Protein AF-A0A1E1MGG6-F1 (afdb_monomer_lite)

Foldseek 3Di:
DDDLVNLLVDVLPDLLQDQPDPPCPPVFQFDPDDPVLRSVLSSVLSSLLLVLLVVLQVQCPPPDDPVVNVVSSLVSLLPDDLLNLLSNLRRLVSNLVSQLVVQLVQCVVQCLLPPDDGGDPVSVLDDDPPPDPSVCNNVSNVSNLLSLLSSLVCSNNGSLLVCLSPVFDPDPPPGSNVVSSVSSVVSSVQVVCVVVVNDDDDDRVSVSSQVSSCVNVVHDSVCSNVVSSVSSNVVSVVDDD

Sequence (241 aa):
MHSRRQTIEFLITHEVSEMVDTTNSANWPTLDIPKEELLKRLVMFKKEALFLLYRLADCTAGLTETPEIRFKQSEFLDSLSSDELADLGVIVEVMGHGFFTMTKNALLESGLLNNMAPLPANASHLYTPISTPIEDLRTDHWIRECMCVFEDLVQKYGPAFAYAYIEGSNDRMRRPDLWARLQMQHGLDNMNAYEMGYTMSYASLQSVVWRVFCRRVECSLQDSWKIARERVEAQMQGYKV

Structure (mmCIF, N/CA/C/O backbone):
data_AF-A0A1E1MGG6-F1
#
_entry.id   AF-A0A1E1MGG6-F1
#
loop_
_atom_site.group_PDB
_atom_site.id
_atom_site.type_symbol
_atom_site.label_atom_id
_atom_site.label_alt_id
_atom_site.label_comp_id
_atom_site.label_asym_id
_atom_site.label_entity_id
_atom_site.label_seq_id
_atom_site.pdbx_PDB_ins_code
_atom_site.Cartn_x
_atom_site.Cartn_y
_atom_site.Cartn_z
_atom_site.occupancy
_atom_site.B_iso_or_equiv
_atom_site.auth_seq_id
_atom_site.auth_comp_id
_atom_site.auth_asym_id
_atom_site.auth_atom_id
_atom_site.pdbx_PDB_model_num
ATOM 1 N N . MET A 1 1 ? -9.900 -10.699 -15.929 1.00 48.53 1 MET A N 1
ATOM 2 C CA . MET A 1 1 ? -9.781 -9.332 -15.390 1.00 48.53 1 MET A CA 1
ATOM 3 C C . MET A 1 1 ? -10.444 -9.399 -14.030 1.00 48.53 1 MET A C 1
ATOM 5 O O . MET A 1 1 ? -11.658 -9.554 -13.990 1.00 48.53 1 MET A O 1
ATOM 9 N N . HIS A 1 2 ? -9.656 -9.488 -12.958 1.00 65.69 2 HIS A N 1
ATOM 10 C CA . HIS A 1 2 ? -10.211 -9.571 -11.608 1.00 65.69 2 HIS A CA 1
ATOM 11 C C . HIS A 1 2 ? -10.836 -8.228 -11.245 1.00 65.69 2 HIS A C 1
ATOM 13 O O . HIS A 1 2 ? -10.312 -7.170 -11.599 1.00 65.69 2 HIS A O 1
ATOM 19 N N . SER A 1 3 ? -11.999 -8.266 -10.604 1.00 86.25 3 SER A N 1
ATOM 20 C CA . SER A 1 3 ? -12.630 -7.046 -10.108 1.00 86.25 3 SER A CA 1
ATOM 21 C C . SER A 1 3 ? -11.840 -6.502 -8.915 1.00 86.25 3 SER A C 1
ATOM 23 O O . SER A 1 3 ? -11.295 -7.275 -8.128 1.00 86.25 3 SER A O 1
ATOM 25 N N . ARG A 1 4 ? -11.836 -5.174 -8.722 1.00 90.50 4 ARG A N 1
ATOM 26 C CA . ARG A 1 4 ? -11.207 -4.535 -7.546 1.00 90.50 4 ARG A CA 1
ATOM 27 C C . ARG A 1 4 ? -11.669 -5.167 -6.233 1.00 90.50 4 ARG A C 1
ATOM 29 O O . ARG A 1 4 ? -10.877 -5.343 -5.318 1.00 90.50 4 ARG A O 1
ATOM 36 N N . ARG A 1 5 ? -12.948 -5.548 -6.176 1.00 92.50 5 ARG A N 1
ATOM 37 C CA . ARG A 1 5 ? -13.551 -6.241 -5.039 1.00 92.50 5 ARG A CA 1
ATOM 38 C C . ARG A 1 5 ? -12.872 -7.582 -4.753 1.00 92.50 5 ARG A C 1
ATOM 40 O O . ARG A 1 5 ? -12.504 -7.810 -3.612 1.00 92.50 5 ARG A O 1
ATOM 47 N N . GLN A 1 6 ? -12.676 -8.422 -5.768 1.00 91.31 6 GLN A N 1
ATOM 48 C CA . GLN A 1 6 ? -12.005 -9.718 -5.607 1.00 91.31 6 GLN A CA 1
ATOM 49 C C . GLN A 1 6 ? -10.554 -9.549 -5.155 1.00 91.31 6 GLN A C 1
ATOM 51 O O . GLN A 1 6 ? -10.107 -10.264 -4.269 1.00 91.31 6 GLN A O 1
ATOM 56 N N . THR A 1 7 ? -9.838 -8.568 -5.712 1.00 93.62 7 THR A N 1
ATOM 57 C CA . THR A 1 7 ? -8.474 -8.245 -5.274 1.00 93.62 7 THR A CA 1
ATOM 58 C C . THR A 1 7 ? -8.428 -7.831 -3.801 1.00 93.62 7 THR A C 1
ATOM 60 O O . THR A 1 7 ? -7.558 -8.287 -3.068 1.00 93.62 7 THR A O 1
ATOM 63 N N . ILE A 1 8 ? -9.370 -6.996 -3.350 1.00 95.44 8 ILE A N 1
ATOM 64 C CA . ILE A 1 8 ? -9.466 -6.593 -1.940 1.00 95.44 8 ILE A CA 1
ATOM 65 C C . ILE A 1 8 ? -9.783 -7.801 -1.054 1.00 95.44 8 ILE A C 1
ATOM 67 O O . ILE A 1 8 ? -9.105 -8.008 -0.054 1.00 95.44 8 ILE A O 1
ATOM 71 N N . GLU A 1 9 ? -10.785 -8.603 -1.420 1.00 95.06 9 GLU A N 1
ATOM 72 C CA . GLU A 1 9 ? -11.178 -9.801 -0.667 1.00 95.06 9 GLU A CA 1
ATOM 73 C C . GLU A 1 9 ? -10.005 -10.784 -0.532 1.00 95.06 9 GLU A C 1
ATOM 75 O O . GLU A 1 9 ? -9.737 -11.250 0.573 1.00 95.06 9 GLU A O 1
ATOM 80 N N . PHE A 1 10 ? -9.249 -11.015 -1.612 1.00 94.25 10 PHE A N 1
ATOM 81 C CA . PHE A 1 10 ? -8.024 -11.814 -1.582 1.00 94.25 10 PHE A CA 1
ATOM 82 C C . PHE A 1 10 ? -7.010 -11.243 -0.588 1.00 94.25 10 PHE A C 1
ATOM 84 O O . PHE A 1 10 ? -6.623 -11.931 0.356 1.00 94.25 10 PHE A O 1
ATOM 91 N N . LEU A 1 11 ? -6.616 -9.975 -0.759 1.00 95.50 11 LEU A N 1
ATOM 92 C CA . LEU A 1 11 ? -5.542 -9.369 0.030 1.00 95.50 11 LEU A CA 1
ATOM 93 C C . LEU A 1 11 ? -5.876 -9.301 1.519 1.00 95.50 11 LEU A C 1
ATOM 95 O O . LEU A 1 11 ? -4.989 -9.562 2.321 1.00 95.50 11 LEU A O 1
ATOM 99 N N . ILE A 1 12 ? -7.132 -9.023 1.891 1.00 95.62 12 ILE A N 1
ATOM 100 C CA . ILE A 1 12 ? -7.593 -8.988 3.293 1.00 95.62 12 ILE A CA 1
ATOM 101 C C . ILE A 1 12 ? -7.321 -10.311 4.019 1.00 95.62 12 ILE A C 1
ATOM 103 O O . ILE A 1 12 ? -6.990 -10.300 5.208 1.00 95.62 12 ILE A O 1
ATOM 107 N N . THR A 1 13 ? -7.502 -11.427 3.310 1.00 93.12 13 THR A N 1
ATOM 108 C CA . THR A 1 13 ? -7.356 -12.790 3.846 1.00 93.12 13 THR A CA 1
ATOM 109 C C . THR A 1 13 ? -5.968 -13.388 3.638 1.00 93.12 13 THR A C 1
ATOM 111 O O . THR A 1 13 ? -5.675 -14.441 4.194 1.00 93.12 13 THR A O 1
ATOM 114 N N . HIS A 1 14 ? -5.127 -12.744 2.829 1.00 93.56 14 HIS A N 1
ATOM 115 C CA . HIS A 1 14 ? -3.789 -13.229 2.527 1.00 93.56 14 HIS A CA 1
ATOM 116 C C . HIS A 1 14 ? -2.810 -12.870 3.646 1.00 93.56 14 HIS A C 1
ATOM 118 O O . HIS A 1 14 ? -2.865 -11.768 4.193 1.00 93.56 14 HIS A O 1
ATOM 124 N N . GLU A 1 15 ? -1.832 -13.744 3.887 1.00 91.38 15 GLU A N 1
ATOM 125 C CA . GLU A 1 15 ? -0.774 -13.546 4.890 1.00 91.38 15 GLU A CA 1
ATOM 126 C C . GLU A 1 15 ? 0.065 -12.270 4.676 1.00 91.38 15 GLU A C 1
ATOM 128 O O . GLU A 1 15 ? 0.690 -11.782 5.611 1.00 91.38 15 GLU A O 1
ATOM 133 N N . VAL A 1 16 ? 0.024 -11.663 3.479 1.00 92.44 16 VAL A N 1
ATOM 134 C CA . VAL A 1 16 ? 0.750 -10.414 3.201 1.00 92.44 16 VAL A CA 1
ATOM 135 C C . VAL A 1 16 ? 0.178 -9.255 4.007 1.00 92.44 16 VAL A C 1
ATOM 137 O O . VAL A 1 16 ? 0.897 -8.326 4.330 1.00 92.44 16 VAL A O 1
ATOM 140 N N . SER A 1 17 ? -1.119 -9.289 4.322 1.00 93.81 17 SER A N 1
ATOM 141 C CA . SER A 1 17 ? -1.770 -8.256 5.123 1.00 93.81 17 SER A CA 1
ATOM 142 C C . SER A 1 17 ? -2.063 -8.734 6.544 1.00 93.81 17 SER A C 1
ATOM 144 O O . SER A 1 17 ? -2.925 -8.158 7.209 1.00 93.81 17 SER A O 1
ATOM 146 N N . GLU A 1 18 ? -1.446 -9.827 7.004 1.00 91.38 18 GLU A N 1
ATOM 147 C CA . GLU A 1 18 ? -1.738 -10.392 8.322 1.00 91.38 18 GLU A CA 1
ATOM 148 C C . GLU A 1 18 ? -1.370 -9.405 9.435 1.00 91.38 18 GLU A C 1
ATOM 150 O O . GLU A 1 18 ? -0.283 -8.835 9.459 1.00 91.38 18 GLU A O 1
ATOM 155 N N . MET A 1 19 ? -2.307 -9.202 10.361 1.00 88.94 19 MET A N 1
ATOM 156 C CA . MET A 1 19 ? -2.158 -8.266 11.483 1.00 88.94 19 MET A CA 1
ATOM 157 C C . MET A 1 19 ? -2.360 -8.954 12.832 1.00 88.94 19 MET A C 1
ATOM 159 O O . MET A 1 19 ? -2.040 -8.382 13.872 1.00 88.94 19 MET A O 1
ATOM 163 N N . VAL A 1 20 ? -2.875 -10.185 12.839 1.00 80.19 20 VAL A N 1
ATOM 164 C CA . VAL A 1 20 ? -3.041 -10.981 14.051 1.00 80.19 20 VAL A CA 1
ATOM 165 C C . VAL A 1 20 ? -1.744 -11.742 14.295 1.00 80.19 20 VAL A C 1
ATOM 167 O O . VAL A 1 20 ? -1.614 -12.919 13.967 1.00 80.19 20 VAL A O 1
ATOM 170 N N . ASP A 1 21 ? -0.756 -11.053 14.857 1.00 63.81 21 ASP A N 1
ATOM 171 C CA . ASP A 1 21 ? 0.507 -11.686 15.219 1.00 63.81 21 ASP A CA 1
ATOM 172 C C . ASP A 1 21 ? 0.349 -12.485 16.525 1.00 63.81 21 ASP A C 1
ATOM 174 O O . ASP A 1 21 ? 0.067 -11.934 17.588 1.00 63.81 21 ASP A O 1
ATOM 178 N N . THR A 1 22 ? 0.559 -13.801 16.469 1.00 52.28 22 THR A N 1
ATOM 179 C CA . THR A 1 22 ? 0.644 -14.662 17.663 1.00 52.28 22 THR A CA 1
ATOM 180 C C . THR A 1 22 ? 1.923 -14.443 18.481 1.00 52.28 22 THR A C 1
ATOM 182 O O . THR A 1 22 ? 2.016 -14.946 19.600 1.00 52.28 22 THR A O 1
ATOM 185 N N . THR A 1 23 ? 2.913 -13.722 17.942 1.00 53.34 23 THR A N 1
ATOM 186 C CA . THR A 1 23 ? 4.246 -13.537 18.540 1.00 53.34 23 THR A CA 1
ATOM 187 C C . THR A 1 23 ? 4.497 -12.147 19.137 1.00 53.34 23 THR A C 1
ATOM 189 O O . THR A 1 23 ? 5.553 -11.945 19.736 1.00 53.34 23 THR A O 1
ATOM 192 N N . ASN A 1 24 ? 3.537 -11.210 19.050 1.00 53.56 24 ASN A N 1
ATOM 193 C CA . ASN A 1 24 ? 3.652 -9.815 19.528 1.00 53.56 24 ASN A CA 1
ATOM 194 C C . ASN A 1 24 ? 4.901 -9.060 19.020 1.00 53.56 24 ASN A C 1
ATOM 196 O O . ASN A 1 24 ? 5.308 -8.061 19.616 1.00 53.56 24 ASN A O 1
ATOM 200 N N . SER A 1 25 ? 5.531 -9.517 17.940 1.00 56.38 25 SER A N 1
ATOM 201 C CA . SER A 1 25 ? 6.838 -9.019 17.504 1.00 56.38 25 SER A CA 1
ATOM 202 C C . SER A 1 25 ? 6.725 -7.771 16.630 1.00 56.38 25 SER A C 1
ATOM 204 O O . SER A 1 25 ? 7.576 -6.884 16.709 1.00 56.38 25 SER A O 1
ATOM 206 N N . ALA A 1 26 ? 5.647 -7.666 15.850 1.00 64.75 26 ALA A N 1
ATOM 207 C CA . ALA A 1 26 ? 5.480 -6.606 14.859 1.00 64.75 26 ALA A CA 1
ATOM 208 C C . ALA A 1 26 ? 4.646 -5.401 15.337 1.00 64.75 26 ALA A C 1
ATOM 210 O O . ALA A 1 26 ? 4.593 -4.373 14.668 1.00 64.75 26 ALA A O 1
ATOM 211 N N . ASN A 1 27 ? 4.048 -5.485 16.534 1.00 84.50 27 ASN A N 1
ATOM 212 C CA . ASN A 1 27 ? 3.367 -4.368 17.200 1.00 84.50 27 ASN A CA 1
ATOM 213 C C . ASN A 1 27 ? 2.290 -3.671 16.330 1.00 84.50 27 ASN A C 1
ATOM 215 O O . ASN A 1 27 ? 2.183 -2.439 16.314 1.00 84.50 27 ASN A O 1
ATOM 219 N N . TRP A 1 28 ? 1.515 -4.473 15.590 1.00 91.75 28 TRP A N 1
ATOM 220 C CA . TRP A 1 28 ? 0.419 -4.013 14.737 1.00 91.75 28 TRP A CA 1
ATOM 221 C C . TRP A 1 28 ? -0.730 -3.383 15.533 1.00 91.75 28 TRP A C 1
ATOM 223 O O . TRP A 1 28 ? -0.938 -3.760 16.689 1.00 91.75 28 TRP A O 1
ATOM 233 N N . PRO A 1 29 ? -1.501 -2.459 14.920 1.00 90.94 29 PRO A N 1
ATOM 234 C CA . PRO A 1 29 ? -2.719 -1.936 15.526 1.00 90.94 29 PRO A CA 1
ATOM 235 C C . PRO A 1 29 ? -3.634 -3.065 15.996 1.00 90.94 29 PRO A C 1
ATOM 237 O O . PRO A 1 29 ? -4.010 -3.942 15.214 1.00 90.94 29 PRO A O 1
ATOM 240 N N . THR A 1 30 ? -4.013 -3.030 17.268 1.00 91.81 30 THR A N 1
ATOM 241 C CA . THR A 1 30 ? -4.868 -4.052 17.875 1.00 91.81 30 THR A CA 1
ATOM 242 C C . THR A 1 30 ? -5.740 -3.452 18.972 1.00 91.81 30 THR A C 1
ATOM 244 O O . THR A 1 30 ? -5.468 -2.370 19.483 1.00 91.81 30 THR A O 1
ATOM 247 N N . LEU A 1 31 ? -6.821 -4.142 19.330 1.00 89.50 31 LEU A N 1
ATOM 248 C CA . LEU A 1 31 ? -7.752 -3.715 20.372 1.00 89.50 31 LEU A CA 1
ATOM 249 C C . LEU A 1 31 ? -7.931 -4.822 21.405 1.00 89.50 31 LEU A C 1
ATOM 251 O O . LEU A 1 31 ? -8.029 -5.997 21.051 1.00 89.50 31 LEU A O 1
ATOM 255 N N . ASP A 1 32 ? -8.039 -4.428 22.672 1.00 90.88 32 ASP A N 1
ATOM 256 C CA . ASP A 1 32 ? -8.350 -5.332 23.782 1.00 90.88 32 ASP A CA 1
ATOM 257 C C . ASP A 1 32 ? -9.857 -5.645 23.821 1.00 90.88 32 ASP A C 1
ATOM 259 O O . ASP A 1 32 ? -10.622 -5.109 24.623 1.00 90.88 32 ASP A O 1
ATOM 263 N N . ILE A 1 33 ? -10.303 -6.449 22.854 1.00 90.19 33 ILE A N 1
ATOM 264 C CA . ILE A 1 33 ? -11.696 -6.867 22.645 1.00 90.19 33 ILE A CA 1
ATOM 265 C C . ILE A 1 33 ? -11.744 -8.346 22.217 1.00 90.19 33 ILE A C 1
ATOM 267 O O . ILE A 1 33 ? -10.714 -8.916 21.841 1.00 90.19 33 ILE A O 1
ATOM 271 N N . PRO A 1 34 ? -12.920 -9.007 22.228 1.00 93.25 34 PRO A N 1
ATOM 272 C CA . PRO A 1 34 ? -13.029 -10.398 21.798 1.00 93.25 34 PRO A CA 1
ATOM 273 C C . PRO A 1 34 ? -12.475 -10.631 20.385 1.00 93.25 34 PRO A C 1
ATOM 275 O O . PRO A 1 34 ? -12.743 -9.863 19.462 1.00 93.25 34 PRO A O 1
ATOM 278 N N . LYS A 1 35 ? -11.749 -11.743 20.197 1.00 90.44 35 LYS A N 1
ATOM 279 C CA . LYS A 1 35 ? -11.041 -12.071 18.944 1.00 90.44 35 LYS A CA 1
ATOM 280 C C . LYS A 1 35 ? -11.930 -11.988 17.699 1.00 90.44 35 LYS A C 1
ATOM 282 O O . LYS A 1 35 ? -11.501 -11.467 16.677 1.00 90.44 35 LYS A O 1
ATOM 287 N N . GLU A 1 36 ? -13.158 -12.496 17.769 1.00 92.06 36 GLU A N 1
ATOM 288 C CA . GLU A 1 36 ? -14.096 -12.452 16.639 1.00 92.06 36 GLU A CA 1
ATOM 289 C C . GLU A 1 36 ? -14.471 -11.020 16.243 1.00 92.06 36 GLU A C 1
ATOM 291 O O . GLU A 1 36 ? -14.625 -10.719 15.060 1.00 92.06 36 GLU A O 1
ATOM 296 N N . GLU A 1 37 ? -14.598 -10.129 17.223 1.00 94.31 37 GLU A N 1
ATOM 297 C CA . GLU A 1 37 ? -14.896 -8.721 16.992 1.00 94.31 37 GLU A CA 1
ATOM 298 C C . GLU A 1 37 ? -13.676 -7.981 16.437 1.00 94.31 37 GLU A C 1
ATOM 300 O O . GLU A 1 37 ? -13.797 -7.252 15.452 1.00 94.31 37 GLU A O 1
ATOM 305 N N . LEU A 1 38 ? -12.490 -8.237 16.999 1.00 92.88 38 LEU A N 1
ATOM 306 C CA . LEU A 1 38 ? -11.223 -7.710 1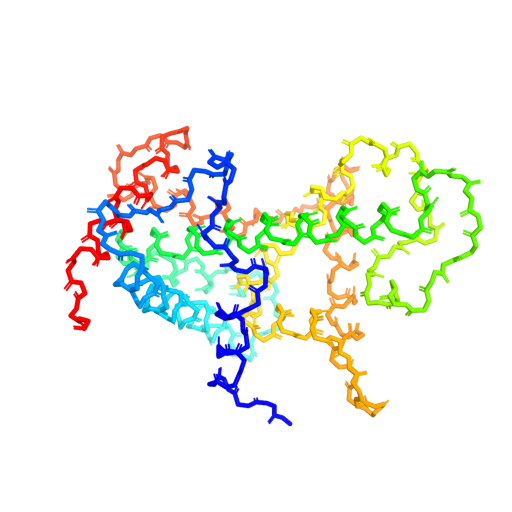6.491 1.00 92.88 38 LEU A CA 1
ATOM 307 C C . LEU A 1 38 ? -11.011 -8.082 15.021 1.00 92.88 38 LEU A C 1
ATOM 309 O O . LEU A 1 38 ? -10.712 -7.210 14.209 1.00 92.88 38 LEU A O 1
ATOM 313 N N . LEU A 1 39 ? -11.234 -9.347 14.654 1.00 93.44 39 LEU A N 1
ATOM 314 C CA . LEU A 1 39 ? -11.105 -9.809 13.270 1.00 93.44 39 LEU A CA 1
ATOM 315 C C . LEU A 1 39 ? -12.013 -9.029 12.316 1.00 93.44 39 LEU A C 1
ATOM 317 O O . LEU A 1 39 ? -11.571 -8.615 11.246 1.00 93.44 39 LEU A O 1
ATOM 321 N N . LYS A 1 40 ? -13.268 -8.779 12.699 1.00 95.25 40 LYS A N 1
ATOM 322 C CA . LYS A 1 40 ? -14.191 -7.995 11.868 1.00 95.25 40 LYS A CA 1
ATOM 323 C C . LYS A 1 40 ? -13.742 -6.534 11.729 1.00 95.25 40 LYS A C 1
ATOM 325 O O . LYS A 1 40 ? -13.803 -5.996 10.625 1.00 95.25 40 LYS A O 1
ATOM 330 N N . ARG A 1 41 ? -13.245 -5.907 12.804 1.00 95.62 41 ARG A N 1
ATOM 331 C CA . ARG A 1 41 ? -12.710 -4.530 12.765 1.00 95.62 41 ARG A CA 1
ATOM 332 C C . ARG A 1 41 ? -11.451 -4.431 11.905 1.00 95.62 41 ARG A C 1
ATOM 334 O O . ARG A 1 41 ? -11.354 -3.518 11.093 1.00 95.62 41 ARG A O 1
ATOM 341 N N . LEU A 1 42 ? -10.545 -5.404 12.004 1.00 95.44 42 LEU A N 1
ATOM 342 C CA . LEU A 1 42 ? -9.362 -5.496 11.144 1.00 95.44 42 LEU A CA 1
ATOM 343 C C . LEU A 1 42 ? -9.749 -5.657 9.670 1.00 95.44 42 LEU A C 1
ATOM 345 O O . LEU A 1 42 ? -9.167 -5.008 8.808 1.00 95.44 42 LEU A O 1
ATOM 349 N N . VAL A 1 43 ? -10.764 -6.470 9.358 1.00 96.25 43 VAL A N 1
ATOM 350 C CA . VAL A 1 43 ? -11.288 -6.594 7.986 1.00 96.25 43 VAL A CA 1
ATOM 351 C C . VAL A 1 43 ? -11.819 -5.254 7.468 1.00 96.25 43 VAL A C 1
ATOM 353 O O . VAL A 1 43 ? -11.566 -4.912 6.312 1.00 96.25 43 VAL A O 1
ATOM 356 N N . MET A 1 44 ? -12.532 -4.487 8.300 1.00 96.56 44 MET A N 1
ATOM 357 C CA . MET A 1 44 ? -13.009 -3.148 7.933 1.00 96.56 44 MET A CA 1
ATOM 358 C C . MET A 1 44 ? -11.847 -2.182 7.685 1.00 96.56 44 MET A C 1
ATOM 360 O O . MET A 1 44 ? -11.801 -1.583 6.612 1.00 96.56 44 MET A O 1
ATOM 364 N N . PHE A 1 45 ? -10.874 -2.128 8.600 1.00 97.62 45 PHE A N 1
ATOM 365 C CA . PHE A 1 45 ? -9.657 -1.325 8.457 1.00 97.62 45 PHE A CA 1
ATOM 366 C C . PHE A 1 45 ? -8.925 -1.637 7.147 1.00 97.62 45 PHE A C 1
ATOM 368 O O . PHE A 1 45 ? -8.739 -0.760 6.305 1.00 97.62 45 PHE A O 1
ATOM 375 N N . LYS A 1 46 ? -8.578 -2.912 6.920 1.00 97.62 46 LYS A N 1
ATOM 376 C CA . LYS A 1 46 ? -7.869 -3.342 5.706 1.00 97.62 46 LYS A CA 1
ATOM 377 C C . LYS A 1 46 ? -8.644 -2.957 4.449 1.00 97.62 46 LYS A C 1
ATOM 379 O O . LYS A 1 46 ? -8.053 -2.529 3.463 1.00 97.62 46 LYS A O 1
ATOM 384 N N . LYS A 1 47 ? -9.972 -3.096 4.464 1.00 97.19 47 LYS A N 1
ATOM 385 C CA . LYS A 1 47 ? -10.825 -2.734 3.330 1.00 97.19 47 LYS A CA 1
ATOM 386 C C . LYS A 1 47 ? -10.765 -1.236 3.032 1.00 97.19 47 LYS A C 1
ATOM 388 O O . LYS A 1 47 ? -10.576 -0.876 1.872 1.00 97.19 47 LYS A O 1
ATOM 393 N N . GLU A 1 48 ? -10.917 -0.384 4.042 1.00 96.75 48 GLU A N 1
ATOM 394 C CA . GLU A 1 48 ? -10.840 1.077 3.900 1.00 96.75 48 GLU A CA 1
ATOM 395 C C . GLU A 1 48 ? -9.452 1.518 3.416 1.00 96.75 48 GLU A C 1
ATOM 397 O O . GLU A 1 48 ? -9.342 2.246 2.425 1.00 96.75 48 GLU A O 1
ATOM 402 N N . ALA A 1 49 ? -8.392 0.971 4.009 1.00 98.00 49 ALA A N 1
ATOM 403 C CA . ALA A 1 49 ? -7.016 1.278 3.638 1.00 98.00 49 ALA A CA 1
ATOM 404 C C . ALA A 1 49 ? -6.663 0.811 2.206 1.00 98.00 49 ALA A C 1
ATOM 406 O O . ALA A 1 49 ? -6.045 1.545 1.431 1.00 98.00 49 ALA A O 1
ATOM 407 N N . LEU A 1 50 ? -7.130 -0.370 1.780 1.00 98.06 50 LEU A N 1
ATOM 408 C CA . LEU A 1 50 ? -6.964 -0.842 0.397 1.00 98.06 50 LEU A CA 1
ATOM 409 C C . LEU A 1 50 ? -7.763 0.005 -0.610 1.00 98.06 50 LEU A C 1
ATOM 411 O O . LEU A 1 50 ? -7.323 0.187 -1.748 1.00 98.06 50 LEU A O 1
ATOM 415 N N . PHE A 1 51 ? -8.916 0.559 -0.221 1.00 97.38 51 PHE A N 1
ATOM 416 C CA . PHE A 1 51 ? -9.623 1.537 -1.055 1.00 97.38 51 PHE A CA 1
ATOM 417 C C . PHE A 1 51 ? -8.840 2.845 -1.196 1.00 97.38 51 PHE A C 1
ATOM 419 O O . PHE A 1 51 ? -8.800 3.399 -2.299 1.00 97.38 51 PHE A O 1
ATOM 426 N N . LEU A 1 52 ? -8.188 3.320 -0.130 1.00 97.69 52 LEU A N 1
ATOM 427 C CA . LEU A 1 52 ? -7.289 4.476 -0.198 1.00 97.69 52 LEU A CA 1
ATOM 428 C C . LEU A 1 52 ? -6.113 4.223 -1.148 1.00 97.69 52 LEU A C 1
ATOM 430 O O . LEU A 1 52 ? -5.817 5.081 -1.978 1.00 97.69 52 LEU A O 1
ATOM 434 N N . LEU A 1 53 ? -5.517 3.027 -1.120 1.00 97.25 53 LEU A N 1
ATOM 435 C CA . LEU A 1 53 ? -4.467 2.637 -2.070 1.00 97.25 53 LEU A CA 1
ATOM 436 C C . LEU A 1 53 ? -4.949 2.651 -3.528 1.00 97.25 53 LEU A C 1
ATOM 438 O O . LEU A 1 53 ? -4.226 3.111 -4.410 1.00 97.25 53 LEU A O 1
ATOM 442 N N . TYR A 1 54 ? -6.177 2.200 -3.805 1.00 97.19 54 TYR A N 1
ATOM 443 C CA . TYR A 1 54 ? -6.749 2.343 -5.149 1.00 97.19 54 TYR A CA 1
ATOM 444 C C . TYR A 1 54 ? -6.922 3.808 -5.550 1.00 97.19 54 TYR A C 1
ATOM 446 O O . TYR A 1 54 ? -6.596 4.154 -6.681 1.00 97.19 54 TYR A O 1
ATOM 454 N N . ARG A 1 55 ? -7.402 4.672 -4.645 1.00 97.44 55 ARG A N 1
ATOM 455 C CA . ARG A 1 55 ? -7.549 6.112 -4.921 1.00 97.44 55 ARG A CA 1
ATOM 456 C C . ARG A 1 55 ? -6.198 6.769 -5.229 1.00 97.44 55 ARG A C 1
ATOM 458 O O . ARG A 1 55 ? -6.132 7.585 -6.145 1.00 97.44 55 ARG A O 1
ATOM 465 N N . LEU A 1 56 ? -5.140 6.387 -4.509 1.00 96.81 56 LEU A N 1
ATOM 466 C CA . LEU A 1 56 ? -3.775 6.858 -4.758 1.00 96.81 56 LEU A CA 1
ATOM 467 C C . LEU A 1 56 ? -3.259 6.419 -6.136 1.00 96.81 56 LEU A C 1
ATOM 469 O O . LE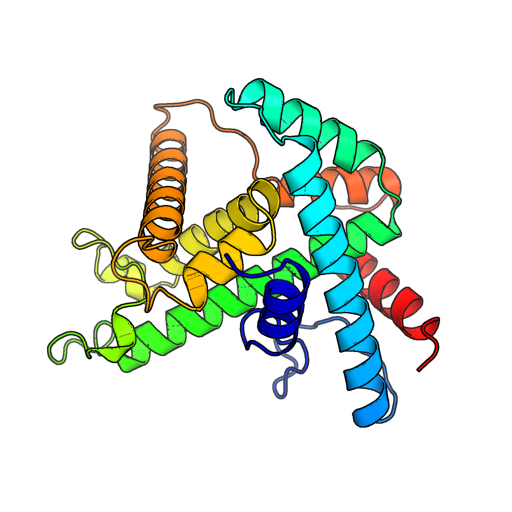U A 1 56 ? -2.678 7.223 -6.855 1.00 96.81 56 LEU A O 1
ATOM 473 N N . ALA A 1 57 ? -3.490 5.168 -6.533 1.00 95.00 57 ALA A N 1
ATOM 474 C CA . ALA A 1 57 ? -3.101 4.701 -7.864 1.00 95.00 57 ALA A CA 1
ATOM 475 C C . ALA A 1 57 ? -3.914 5.403 -8.970 1.00 95.00 57 ALA A C 1
ATOM 477 O O . ALA A 1 57 ? -3.362 5.881 -9.965 1.00 95.00 57 ALA A O 1
ATOM 478 N N . ASP A 1 58 ? -5.228 5.530 -8.768 1.00 95.44 58 ASP A N 1
ATOM 479 C CA . ASP A 1 58 ? -6.165 6.112 -9.731 1.00 95.44 58 ASP A CA 1
ATOM 480 C C . ASP A 1 58 ? -5.904 7.596 -10.010 1.00 95.44 58 ASP A C 1
ATOM 482 O O . ASP A 1 58 ? -6.179 8.054 -11.119 1.00 95.44 58 ASP A O 1
ATOM 486 N N . CYS A 1 59 ? -5.336 8.351 -9.059 1.00 95.62 59 CYS A N 1
ATOM 487 C CA . CYS A 1 59 ? -5.024 9.769 -9.280 1.00 95.62 59 CYS A CA 1
ATOM 488 C C . CYS A 1 59 ? -3.953 9.995 -10.365 1.00 95.62 59 CYS A C 1
ATOM 490 O O . CYS A 1 59 ? -3.780 11.118 -10.839 1.00 95.62 59 CYS A O 1
ATOM 492 N N . THR A 1 60 ? -3.274 8.923 -10.785 1.00 94.19 60 THR A N 1
ATOM 493 C CA . THR A 1 60 ? -2.256 8.928 -11.843 1.00 94.19 60 THR A CA 1
ATOM 494 C C . THR A 1 60 ? -2.675 8.166 -13.099 1.00 94.19 60 THR A C 1
ATOM 496 O O . THR A 1 60 ? -1.872 7.989 -14.015 1.00 94.19 60 THR A O 1
ATOM 499 N N . ALA A 1 61 ? -3.928 7.707 -13.171 1.00 90.50 61 ALA A N 1
ATOM 500 C CA . ALA A 1 61 ? -4.414 6.922 -14.298 1.00 90.50 61 ALA A CA 1
ATOM 501 C C . ALA A 1 61 ? -4.262 7.685 -15.626 1.00 90.50 61 ALA A C 1
ATOM 503 O O . ALA A 1 61 ? -4.742 8.806 -15.783 1.00 90.50 61 ALA A O 1
ATOM 504 N N . GLY A 1 62 ? -3.607 7.047 -16.599 1.00 89.19 62 GLY A N 1
ATOM 505 C CA . GLY A 1 62 ? -3.352 7.624 -17.921 1.00 89.19 62 GLY A CA 1
ATOM 506 C C . GLY A 1 62 ? -2.088 8.482 -18.021 1.00 89.19 62 GLY A C 1
ATOM 507 O O . GLY A 1 62 ? -1.752 8.900 -19.125 1.00 89.19 62 GLY A O 1
ATOM 508 N N . LEU A 1 63 ? -1.366 8.707 -16.919 1.00 91.94 63 LEU A N 1
ATOM 509 C CA . LEU A 1 63 ? -0.063 9.371 -16.936 1.00 91.94 63 LEU A CA 1
ATOM 510 C C . LEU A 1 63 ? 1.054 8.359 -17.209 1.00 91.94 63 LEU A C 1
ATOM 512 O O . LEU A 1 63 ? 1.030 7.235 -16.704 1.00 91.94 63 LEU A O 1
ATOM 516 N N . THR A 1 64 ? 2.048 8.767 -17.993 1.00 87.31 64 THR A N 1
ATOM 517 C CA . THR A 1 64 ? 3.207 7.931 -18.351 1.00 87.31 64 THR A CA 1
ATOM 518 C C . THR A 1 64 ? 4.512 8.462 -17.775 1.00 87.31 64 THR A C 1
ATOM 520 O O . THR A 1 64 ? 5.426 7.685 -17.500 1.00 87.31 64 THR A O 1
ATOM 523 N N . GLU A 1 65 ? 4.593 9.773 -17.555 1.00 87.81 65 GLU A N 1
ATOM 524 C CA . GLU A 1 65 ? 5.806 10.440 -17.103 1.00 87.81 65 GLU A CA 1
ATOM 525 C C . GLU A 1 65 ? 5.940 10.386 -15.580 1.00 87.81 65 GLU A C 1
ATOM 527 O O . GLU A 1 65 ? 5.078 10.853 -14.832 1.00 87.81 65 GLU A O 1
ATOM 532 N N . THR A 1 66 ? 7.065 9.850 -15.098 1.00 86.62 66 THR A N 1
ATOM 533 C CA . THR A 1 66 ? 7.330 9.703 -13.655 1.00 86.62 66 THR A CA 1
ATOM 534 C C . THR A 1 66 ? 7.224 11.023 -12.873 1.00 86.62 66 THR A C 1
ATOM 536 O O . THR A 1 66 ? 6.613 11.000 -11.803 1.00 86.62 66 THR A O 1
ATOM 539 N N . PRO A 1 67 ? 7.740 12.176 -13.357 1.00 89.06 67 PRO A N 1
ATOM 540 C CA . PRO A 1 67 ? 7.567 13.449 -12.656 1.00 89.06 67 PRO A CA 1
ATOM 541 C C . PRO A 1 67 ? 6.095 13.831 -12.445 1.00 89.06 67 PRO A C 1
ATOM 543 O O . PRO A 1 67 ? 5.726 14.253 -11.351 1.00 89.06 67 PRO A O 1
ATOM 546 N N . GLU A 1 68 ? 5.250 13.648 -13.463 1.00 91.88 68 GLU A N 1
ATOM 547 C CA . GLU A 1 68 ? 3.822 13.989 -13.404 1.00 91.88 68 GLU A CA 1
ATOM 548 C C . GLU A 1 68 ? 3.061 13.051 -12.463 1.00 91.88 68 GLU A C 1
ATOM 550 O O . GLU A 1 68 ? 2.264 13.506 -11.640 1.00 91.88 68 GLU A O 1
ATOM 555 N N . ILE A 1 69 ? 3.368 11.750 -12.529 1.00 91.75 69 ILE A N 1
ATOM 556 C CA . ILE A 1 69 ? 2.837 10.723 -11.622 1.00 91.75 69 ILE A CA 1
ATOM 557 C C . ILE A 1 69 ? 3.159 11.093 -10.169 1.00 91.75 69 ILE A C 1
ATOM 559 O O . ILE A 1 69 ? 2.257 11.171 -9.334 1.00 91.75 69 ILE A O 1
ATOM 563 N N . ARG A 1 70 ? 4.433 11.373 -9.863 1.00 90.62 70 ARG A N 1
ATOM 564 C CA . ARG A 1 70 ? 4.876 11.701 -8.498 1.00 90.62 70 ARG A CA 1
ATOM 565 C C . ARG A 1 70 ? 4.280 13.018 -8.004 1.00 90.62 70 ARG A C 1
ATOM 567 O O . ARG A 1 70 ? 3.902 13.107 -6.838 1.00 90.62 70 ARG A O 1
ATOM 574 N N . PHE A 1 71 ? 4.145 14.014 -8.879 1.00 91.88 71 PHE A N 1
ATOM 575 C CA . PHE A 1 71 ? 3.474 15.271 -8.549 1.00 91.88 71 PHE A CA 1
ATOM 576 C C . PHE A 1 71 ? 2.009 15.035 -8.154 1.00 91.88 71 PHE A C 1
ATOM 578 O O . PHE A 1 71 ? 1.593 15.456 -7.075 1.00 91.88 71 PHE A O 1
ATOM 585 N N . LYS A 1 72 ? 1.248 14.280 -8.958 1.00 95.81 72 LYS A N 1
ATOM 586 C CA . LYS A 1 72 ? -0.164 13.972 -8.671 1.00 95.81 72 LYS A CA 1
ATOM 587 C C . LYS A 1 72 ? -0.359 13.129 -7.416 1.00 95.81 72 LYS A C 1
ATOM 589 O O . LYS A 1 72 ? -1.295 13.375 -6.657 1.00 95.81 72 LYS A O 1
ATOM 594 N N . GLN A 1 73 ? 0.538 12.181 -7.161 1.00 94.81 73 GLN A N 1
ATOM 595 C CA . GLN A 1 73 ? 0.538 11.417 -5.912 1.00 94.81 73 GLN A CA 1
ATOM 596 C C . GLN A 1 73 ? 0.788 12.324 -4.709 1.00 94.81 73 GLN A C 1
ATOM 598 O O . GLN A 1 73 ? 0.064 12.221 -3.724 1.00 9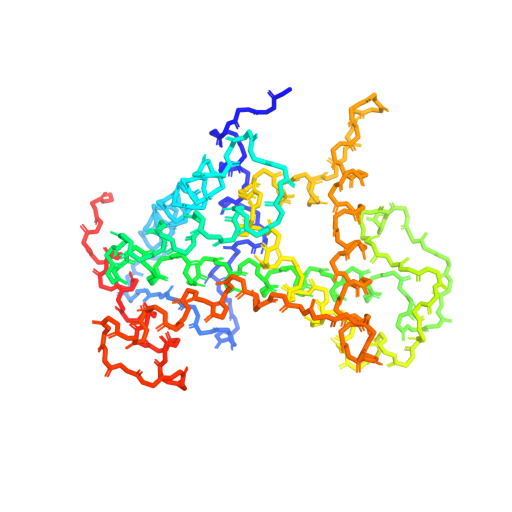4.81 73 GLN A O 1
ATOM 603 N N . SER A 1 74 ? 1.744 13.255 -4.795 1.00 93.12 74 SER A N 1
ATOM 604 C CA . SER A 1 74 ? 1.987 14.229 -3.726 1.00 93.12 74 SER A CA 1
ATOM 605 C C . SER A 1 74 ? 0.764 15.111 -3.466 1.00 93.12 74 SER A C 1
ATOM 607 O O . SER A 1 74 ? 0.377 15.259 -2.311 1.00 93.12 74 SER A O 1
ATOM 609 N N . GLU A 1 75 ? 0.122 15.646 -4.513 1.00 95.62 75 GLU A N 1
ATOM 610 C CA . GLU A 1 75 ? -1.111 16.440 -4.370 1.00 95.62 75 GLU A CA 1
ATOM 611 C C . GLU A 1 75 ? -2.228 15.633 -3.693 1.00 95.62 75 GLU A C 1
ATOM 613 O O . GLU A 1 75 ? -2.925 16.137 -2.811 1.00 95.62 75 GLU A O 1
ATOM 618 N N . PHE A 1 76 ? -2.387 14.362 -4.073 1.00 97.38 76 PHE A N 1
ATOM 619 C CA . PHE A 1 76 ? -3.369 13.478 -3.454 1.00 97.38 76 PHE A CA 1
ATOM 620 C C . PHE A 1 76 ? -3.061 13.237 -1.971 1.00 97.38 76 PHE A C 1
ATOM 622 O O . PHE A 1 76 ? -3.949 13.415 -1.139 1.00 97.38 76 PHE A O 1
ATOM 629 N N . LEU A 1 77 ? -1.819 12.896 -1.617 1.00 97.06 77 LEU A N 1
ATOM 630 C CA . LEU A 1 77 ? -1.407 12.682 -0.223 1.00 97.06 77 LEU A CA 1
ATOM 631 C C . LEU A 1 77 ? -1.582 13.949 0.629 1.00 97.06 77 LEU A C 1
ATOM 633 O O . LEU A 1 77 ? -2.046 13.885 1.772 1.00 97.06 77 LEU A O 1
ATOM 637 N N . ASP A 1 78 ? -1.287 15.113 0.054 1.00 96.12 78 ASP A N 1
ATOM 638 C CA . ASP A 1 78 ? -1.525 16.409 0.685 1.00 96.12 78 ASP A CA 1
ATOM 639 C C . ASP A 1 78 ? -3.020 16.706 0.880 1.00 96.12 78 ASP A C 1
ATOM 641 O O . ASP A 1 78 ? -3.363 17.474 1.776 1.00 96.12 78 ASP A O 1
ATOM 645 N N . SER A 1 79 ? -3.922 16.072 0.127 1.00 97.06 79 SER A N 1
ATOM 646 C CA . SER A 1 79 ? -5.375 16.237 0.287 1.00 97.06 79 SER A CA 1
ATOM 647 C C . SER A 1 79 ? -6.016 15.333 1.350 1.00 97.06 79 SER A C 1
ATOM 649 O O . SER A 1 79 ? -7.122 15.628 1.800 1.00 97.06 79 SER A O 1
ATOM 651 N N . LEU A 1 80 ? -5.344 14.248 1.753 1.00 97.88 80 LEU A N 1
ATOM 652 C CA . LEU A 1 80 ? -5.876 13.278 2.718 1.00 97.88 80 LEU A CA 1
ATOM 653 C C . LEU A 1 80 ? -5.990 13.859 4.134 1.00 97.88 80 LEU A C 1
ATOM 655 O O . LEU A 1 80 ? -5.297 14.812 4.490 1.00 97.88 80 LEU A O 1
ATOM 659 N N . SER A 1 81 ? -6.832 13.274 4.983 1.00 98.00 81 SER A N 1
ATOM 660 C CA . SER A 1 81 ? -6.835 13.579 6.420 1.00 98.00 81 SER A CA 1
ATOM 661 C C . SER A 1 81 ? -5.618 12.968 7.140 1.00 98.00 81 SER A C 1
ATOM 663 O O . SER A 1 81 ? -4.842 12.209 6.558 1.00 98.00 81 SER A O 1
ATOM 665 N N . SER A 1 82 ? -5.402 13.303 8.418 1.00 97.69 82 SER A N 1
ATOM 666 C CA . SER A 1 82 ? -4.385 12.614 9.235 1.00 97.69 82 SER A CA 1
ATOM 667 C C . SER A 1 82 ? -4.696 11.132 9.418 1.00 97.69 82 SER A C 1
ATOM 669 O O . SER A 1 82 ? -3.777 10.328 9.518 1.00 97.69 82 SER A O 1
ATOM 671 N N . ASP A 1 83 ? -5.980 10.792 9.461 1.00 98.06 83 ASP A N 1
ATOM 672 C CA . ASP A 1 83 ? -6.458 9.443 9.738 1.00 98.06 83 ASP A CA 1
ATOM 673 C C . ASP A 1 83 ? -6.343 8.574 8.476 1.00 98.06 83 ASP A C 1
ATOM 675 O O . ASP A 1 83 ? -5.748 7.504 8.525 1.00 98.06 83 ASP A O 1
ATOM 679 N N . GLU A 1 84 ? -6.711 9.114 7.307 1.00 98.31 84 GLU A N 1
ATOM 680 C CA . GLU A 1 84 ? -6.483 8.450 6.011 1.00 98.31 84 GLU A CA 1
ATOM 681 C C . GLU A 1 84 ? -4.983 8.236 5.724 1.00 98.31 84 GLU A C 1
ATOM 683 O O . GLU A 1 84 ? -4.596 7.228 5.134 1.00 98.31 84 GLU A O 1
ATOM 688 N N . LEU A 1 85 ? -4.115 9.171 6.132 1.00 98.19 85 LEU A N 1
ATOM 689 C CA . LEU A 1 85 ? -2.665 8.984 6.023 1.00 98.19 85 LEU A CA 1
ATOM 690 C C . LEU A 1 85 ? -2.134 7.915 6.979 1.00 98.19 85 LEU A C 1
ATOM 692 O O . LEU A 1 85 ? -1.231 7.174 6.593 1.00 98.19 85 LEU A O 1
ATOM 696 N N . ALA A 1 86 ? -2.669 7.844 8.201 1.00 98.12 86 ALA A N 1
ATOM 697 C CA . ALA A 1 86 ? -2.319 6.790 9.145 1.00 98.12 86 ALA A CA 1
ATOM 698 C C . ALA A 1 86 ? -2.723 5.422 8.584 1.00 98.12 86 ALA A C 1
ATOM 700 O O . ALA A 1 86 ? -1.891 4.519 8.557 1.00 98.12 86 ALA A O 1
ATOM 701 N N . ASP A 1 87 ? -3.941 5.297 8.050 1.00 98.06 87 ASP A N 1
ATOM 702 C CA . ASP A 1 87 ? -4.425 4.057 7.440 1.00 98.06 87 ASP A CA 1
ATOM 703 C C . ASP A 1 87 ? -3.536 3.612 6.282 1.00 98.06 87 ASP A C 1
ATOM 705 O O . ASP A 1 87 ? -3.132 2.450 6.212 1.00 98.06 87 ASP A O 1
ATOM 709 N N . LEU A 1 88 ? -3.203 4.550 5.390 1.00 97.88 88 LEU A N 1
ATOM 710 C CA . LEU A 1 88 ? -2.362 4.296 4.227 1.00 97.88 88 LEU A CA 1
ATOM 711 C C . LEU A 1 88 ? -0.934 3.894 4.622 1.00 97.88 88 LEU A C 1
ATOM 713 O O . LEU A 1 88 ? -0.402 2.932 4.072 1.00 97.88 88 LEU A O 1
ATOM 717 N N . GLY A 1 89 ? -0.314 4.616 5.558 1.00 96.88 89 GLY A N 1
ATOM 718 C CA . GLY A 1 89 ? 1.038 4.311 6.028 1.00 96.88 89 GLY A CA 1
ATOM 719 C C . GLY A 1 89 ? 1.103 2.953 6.721 1.00 96.88 89 GLY A C 1
ATOM 720 O O . GLY A 1 89 ? 1.981 2.147 6.417 1.00 96.88 89 GLY A O 1
ATOM 721 N N . VAL A 1 90 ? 0.128 2.666 7.590 1.00 97.25 90 VAL A N 1
ATOM 722 C CA . VAL A 1 90 ? 0.050 1.410 8.344 1.00 97.25 90 VAL A CA 1
ATOM 723 C C . VAL A 1 90 ? -0.212 0.216 7.434 1.00 97.25 90 VAL A C 1
ATOM 725 O O . VAL A 1 90 ? 0.484 -0.788 7.566 1.00 97.25 90 VAL A O 1
ATOM 728 N N . ILE A 1 91 ? -1.172 0.283 6.501 1.00 97.62 91 ILE A N 1
ATOM 729 C CA . ILE A 1 91 ? -1.462 -0.878 5.643 1.00 97.62 91 ILE A CA 1
ATOM 730 C C . ILE A 1 91 ? -0.275 -1.226 4.741 1.00 97.62 91 ILE A C 1
ATOM 732 O O . ILE A 1 91 ? -0.017 -2.403 4.506 1.00 97.62 91 ILE A O 1
ATOM 736 N N . VAL A 1 92 ? 0.461 -0.223 4.255 1.00 97.19 92 VAL A N 1
ATOM 737 C CA . VAL A 1 92 ? 1.635 -0.445 3.402 1.00 97.19 92 VAL A CA 1
ATOM 738 C C . VAL A 1 92 ? 2.775 -1.063 4.204 1.00 97.19 92 VAL A C 1
ATOM 740 O O . VAL A 1 92 ? 3.372 -2.019 3.724 1.00 97.19 92 VAL A O 1
ATOM 743 N N . GLU A 1 93 ? 3.005 -0.609 5.439 1.00 95.38 93 GLU A N 1
ATOM 744 C CA . GLU A 1 93 ? 4.005 -1.198 6.341 1.00 95.38 93 GLU A CA 1
ATOM 745 C C . GLU A 1 93 ? 3.677 -2.664 6.673 1.00 95.38 93 GLU A C 1
ATOM 747 O O . GLU A 1 93 ? 4.541 -3.539 6.608 1.00 95.38 93 GLU A O 1
ATOM 752 N N . VAL A 1 94 ? 2.403 -2.956 6.970 1.00 95.38 94 VAL A N 1
ATOM 753 C CA . VAL A 1 94 ? 1.919 -4.328 7.192 1.00 95.38 94 VAL A CA 1
ATOM 754 C C . VAL A 1 94 ? 2.181 -5.182 5.950 1.00 95.38 94 VAL A C 1
ATOM 756 O O . VAL A 1 94 ? 2.714 -6.284 6.065 1.00 95.38 94 VAL A O 1
ATOM 759 N N . MET A 1 95 ? 1.856 -4.668 4.758 1.00 95.75 95 MET A N 1
ATOM 760 C CA . MET A 1 95 ? 2.085 -5.370 3.494 1.00 95.75 95 MET A CA 1
ATOM 761 C C . MET A 1 95 ? 3.570 -5.593 3.185 1.00 95.75 95 MET A C 1
ATOM 763 O O . MET A 1 95 ? 3.931 -6.667 2.702 1.00 95.75 95 MET A O 1
ATOM 767 N N . GLY A 1 96 ? 4.431 -4.619 3.478 1.00 94.50 96 GLY A N 1
ATOM 768 C CA . GLY A 1 96 ? 5.882 -4.747 3.362 1.00 94.50 96 GLY A CA 1
ATOM 769 C C . GLY A 1 96 ? 6.429 -5.828 4.293 1.00 94.50 96 GLY A C 1
ATOM 770 O O . GLY A 1 96 ? 7.124 -6.747 3.854 1.00 94.50 96 GLY A O 1
ATOM 771 N N . HIS A 1 97 ? 6.034 -5.808 5.565 1.00 93.00 97 HIS A N 1
ATOM 772 C CA . HIS A 1 97 ? 6.451 -6.829 6.525 1.00 93.00 97 HIS A CA 1
ATOM 773 C C . HIS A 1 97 ? 5.930 -8.231 6.175 1.00 93.00 97 HIS A C 1
ATOM 775 O O . HIS A 1 97 ? 6.658 -9.221 6.308 1.00 93.00 97 HIS A O 1
ATOM 781 N N . GLY A 1 98 ? 4.688 -8.327 5.693 1.00 92.31 98 GLY A N 1
ATOM 782 C CA . GLY A 1 98 ? 4.125 -9.568 5.169 1.00 92.31 98 GLY A CA 1
ATOM 783 C C . GLY A 1 98 ? 4.949 -10.098 3.996 1.00 92.31 98 GLY A C 1
ATOM 784 O O . GLY A 1 98 ? 5.375 -11.251 4.015 1.00 92.31 98 GLY A O 1
ATOM 785 N N . PHE A 1 99 ? 5.282 -9.237 3.028 1.00 92.50 99 PHE A N 1
ATOM 786 C CA . PHE A 1 99 ? 6.166 -9.580 1.912 1.00 92.50 99 PHE A CA 1
ATOM 787 C C . PHE A 1 99 ? 7.539 -10.080 2.389 1.00 92.50 99 PHE A C 1
ATOM 789 O O . PHE A 1 99 ? 8.026 -11.105 1.900 1.00 92.50 99 PHE A O 1
ATOM 796 N N . PHE A 1 100 ? 8.154 -9.393 3.355 1.00 90.75 100 PHE A N 1
ATOM 797 C CA . PHE A 1 100 ? 9.440 -9.787 3.929 1.00 90.75 100 PHE A CA 1
ATOM 798 C C . PHE A 1 100 ? 9.372 -11.194 4.529 1.00 90.75 100 PHE A C 1
ATOM 800 O O . PHE A 1 100 ? 10.198 -12.052 4.212 1.00 90.75 100 PHE A O 1
ATOM 807 N N . THR A 1 101 ? 8.360 -11.444 5.361 1.00 88.94 101 THR A N 1
ATOM 808 C CA . THR A 1 101 ? 8.177 -12.719 6.065 1.00 88.94 101 THR A CA 1
ATOM 809 C C . THR A 1 101 ? 7.932 -13.861 5.086 1.00 88.94 101 THR A C 1
ATOM 811 O O . THR A 1 101 ? 8.614 -14.884 5.152 1.00 88.94 101 THR A O 1
ATOM 814 N N . MET A 1 102 ? 7.028 -13.663 4.125 1.00 88.38 102 MET A N 1
ATOM 815 C CA . MET A 1 102 ? 6.739 -14.634 3.068 1.00 88.38 102 MET A CA 1
ATOM 816 C C . MET A 1 102 ? 7.990 -14.979 2.258 1.00 88.38 102 MET A C 1
ATOM 818 O O . MET A 1 102 ? 8.317 -16.150 2.070 1.00 88.38 102 MET A O 1
ATOM 822 N N . THR A 1 103 ? 8.724 -13.956 1.812 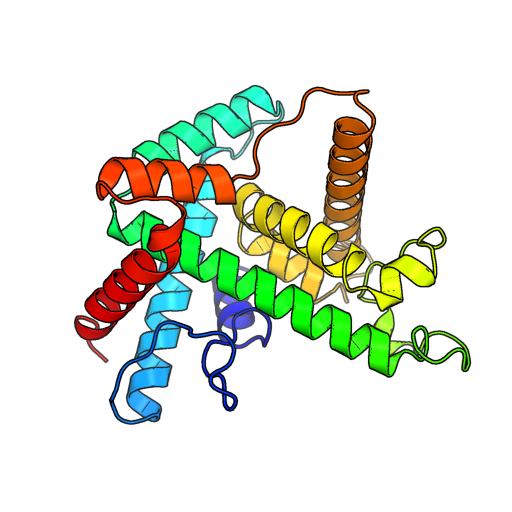1.00 86.50 103 THR A N 1
ATOM 823 C CA . THR A 1 103 ? 9.929 -14.131 0.992 1.00 86.50 103 THR A CA 1
ATOM 824 C C . THR A 1 103 ? 11.014 -14.869 1.767 1.00 86.50 103 THR A C 1
ATOM 826 O O . THR A 1 103 ? 11.623 -15.804 1.247 1.00 86.50 103 THR A O 1
ATOM 829 N N . LYS A 1 104 ? 11.227 -14.501 3.034 1.00 84.88 104 LYS A N 1
ATOM 830 C CA . LYS A 1 104 ? 12.197 -15.161 3.909 1.00 84.88 104 LYS A CA 1
ATOM 831 C C . LYS A 1 104 ? 11.851 -16.632 4.135 1.00 84.88 104 LYS A C 1
ATOM 833 O O . LYS A 1 104 ? 12.729 -17.485 4.011 1.00 84.88 104 LYS A O 1
ATOM 838 N N . ASN A 1 105 ? 10.585 -16.937 4.411 1.00 83.69 105 ASN A N 1
ATOM 839 C CA . ASN A 1 105 ? 10.123 -18.309 4.617 1.00 83.69 105 ASN A CA 1
ATOM 840 C C . ASN A 1 105 ? 10.300 -19.156 3.356 1.00 83.69 105 ASN A C 1
ATOM 842 O O . ASN A 1 105 ? 10.892 -20.231 3.417 1.00 83.69 105 ASN A O 1
ATOM 846 N N . ALA A 1 106 ? 9.892 -18.650 2.194 1.00 80.75 106 ALA A N 1
ATOM 847 C CA . ALA A 1 106 ? 10.040 -19.393 0.949 1.00 80.75 106 ALA A CA 1
ATOM 848 C C . ALA A 1 106 ? 11.517 -19.553 0.518 1.00 80.75 106 ALA A C 1
ATOM 850 O O . ALA A 1 106 ? 11.879 -20.587 -0.049 1.00 80.75 106 ALA A O 1
ATOM 851 N N . LEU A 1 107 ? 12.415 -18.617 0.860 1.00 77.62 107 LEU A N 1
ATOM 852 C CA . LEU A 1 107 ? 13.864 -18.815 0.706 1.00 77.62 107 LEU A CA 1
ATOM 853 C C . LEU A 1 107 ? 14.413 -19.909 1.635 1.00 77.62 107 LEU A C 1
ATOM 855 O O . LEU A 1 107 ? 15.223 -20.728 1.191 1.00 77.62 107 LEU A O 1
ATOM 859 N N . LEU A 1 108 ? 13.966 -19.960 2.893 1.00 78.00 108 LEU A N 1
ATOM 860 C CA . LEU A 1 108 ? 14.339 -21.022 3.836 1.00 78.00 108 LEU A CA 1
ATOM 861 C C . LEU A 1 108 ? 13.874 -22.397 3.339 1.00 78.00 108 LEU A C 1
ATOM 863 O O . LEU A 1 108 ? 14.661 -23.346 3.331 1.00 78.00 108 LEU A O 1
ATOM 867 N N . GLU A 1 109 ? 12.633 -22.489 2.863 1.00 75.62 109 GLU A N 1
ATOM 868 C CA . GLU A 1 109 ? 12.051 -23.712 2.298 1.00 75.62 109 GLU A CA 1
ATOM 869 C C . GLU A 1 109 ? 12.743 -24.156 1.004 1.0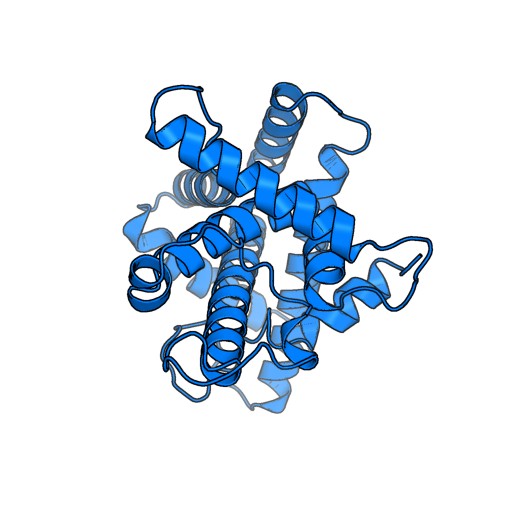0 75.62 109 GLU A C 1
ATOM 871 O O . GLU A 1 109 ? 12.867 -25.353 0.745 1.00 75.62 109 GLU A O 1
ATOM 876 N N . SER A 1 110 ? 13.242 -23.211 0.201 1.00 66.94 110 SER A N 1
ATOM 877 C CA . SER A 1 110 ? 13.946 -23.509 -1.052 1.00 66.94 110 SER A CA 1
ATOM 878 C C . SER A 1 110 ? 15.332 -24.137 -0.872 1.00 66.94 110 SER A C 1
ATOM 880 O O . SER A 1 110 ? 15.928 -24.574 -1.853 1.00 66.94 110 SER A O 1
ATOM 882 N N . GLY A 1 111 ? 15.879 -24.152 0.348 1.00 64.06 111 GLY A N 1
ATOM 883 C CA . GLY A 1 111 ? 17.224 -24.667 0.616 1.00 64.06 111 GLY A CA 1
ATOM 884 C C . GLY A 1 111 ? 18.368 -23.767 0.125 1.00 64.06 111 GLY A C 1
ATOM 885 O O . GLY A 1 111 ? 19.526 -24.066 0.427 1.00 64.06 111 GLY A O 1
ATOM 886 N N . LEU A 1 112 ? 18.074 -22.641 -0.545 1.00 63.44 112 LEU A N 1
ATOM 887 C CA . LEU A 1 112 ? 19.067 -21.664 -1.025 1.00 63.44 112 LEU A CA 1
ATOM 888 C C . LEU A 1 112 ? 19.912 -21.074 0.111 1.00 63.44 112 LEU A C 1
ATOM 890 O O . LEU A 1 112 ? 21.095 -20.800 -0.071 1.00 63.44 112 LEU A O 1
ATOM 894 N N . LEU A 1 113 ? 19.336 -20.947 1.308 1.00 60.94 113 LEU A N 1
ATOM 895 C CA . LEU A 1 113 ? 20.057 -20.498 2.503 1.00 60.94 113 LEU A CA 1
ATOM 896 C C . LEU A 1 113 ? 20.924 -21.603 3.139 1.00 60.94 113 LEU A C 1
ATOM 898 O O . LEU A 1 113 ? 21.847 -21.301 3.894 1.00 60.94 113 LEU A O 1
ATOM 902 N N . ASN A 1 114 ? 20.674 -22.871 2.792 1.00 56.88 114 ASN A N 1
ATOM 903 C CA . ASN A 1 114 ? 21.249 -24.059 3.431 1.00 56.88 114 ASN A CA 1
ATOM 904 C C . ASN A 1 114 ? 22.182 -24.884 2.514 1.00 56.88 114 ASN A C 1
ATOM 906 O O . ASN A 1 114 ? 22.584 -25.983 2.894 1.00 56.88 114 ASN A O 1
ATOM 910 N N . ASN A 1 115 ? 22.562 -24.374 1.332 1.00 54.78 115 ASN A N 1
ATOM 911 C CA . ASN A 1 115 ? 23.461 -25.039 0.368 1.00 54.78 115 ASN A CA 1
ATOM 912 C C . ASN A 1 115 ? 23.049 -26.482 -0.024 1.00 54.78 115 ASN A C 1
ATOM 914 O O . ASN A 1 115 ? 23.910 -27.292 -0.375 1.00 54.78 115 ASN A O 1
ATOM 918 N N . MET A 1 116 ? 21.755 -26.827 -0.002 1.00 44.94 116 MET A N 1
ATOM 919 C CA . MET A 1 116 ? 21.270 -28.142 -0.446 1.00 44.94 116 MET A CA 1
ATOM 920 C C . MET A 1 116 ? 20.169 -28.034 -1.512 1.00 44.94 116 MET A C 1
ATOM 922 O O . MET A 1 116 ? 19.034 -27.707 -1.193 1.00 44.94 116 MET A O 1
ATOM 926 N N . ALA A 1 117 ? 20.528 -28.456 -2.734 1.00 48.62 117 ALA A N 1
ATOM 927 C CA . ALA A 1 117 ? 19.660 -28.960 -3.814 1.00 48.62 117 ALA A CA 1
ATOM 928 C C . ALA A 1 117 ? 18.693 -27.949 -4.506 1.00 48.62 117 ALA A C 1
ATOM 930 O O . ALA A 1 117 ? 18.528 -26.828 -4.038 1.00 48.62 117 ALA A O 1
ATOM 931 N N . PRO A 1 118 ? 18.154 -28.283 -5.706 1.00 51.47 118 PRO A N 1
ATOM 932 C CA . PRO A 1 118 ? 17.620 -27.309 -6.662 1.00 51.47 118 PRO A CA 1
ATOM 933 C C . PRO A 1 118 ? 16.211 -26.816 -6.303 1.00 51.47 118 PRO A C 1
ATOM 935 O O . PRO A 1 118 ? 15.442 -27.542 -5.677 1.00 51.47 118 PRO A O 1
ATOM 938 N N . LEU A 1 119 ? 15.888 -25.597 -6.767 1.00 48.28 119 LEU A N 1
ATOM 939 C CA . LEU A 1 119 ? 14.625 -24.880 -6.542 1.00 48.28 119 LEU A CA 1
ATOM 940 C C . LEU A 1 119 ? 13.396 -25.818 -6.527 1.00 48.28 119 LEU A C 1
ATOM 942 O O . LEU A 1 119 ? 13.095 -26.435 -7.556 1.00 48.28 119 LEU A O 1
ATOM 946 N N . PRO A 1 120 ? 12.621 -25.886 -5.429 1.00 41.72 120 PRO A N 1
ATOM 947 C CA . PRO A 1 120 ? 11.312 -26.518 -5.465 1.00 41.72 120 PRO A CA 1
ATOM 948 C C . PRO A 1 120 ? 10.364 -25.721 -6.375 1.00 41.72 120 PRO A C 1
ATOM 950 O O . PRO A 1 120 ? 10.359 -24.490 -6.374 1.00 41.72 120 PRO A O 1
ATOM 953 N N . ALA A 1 121 ? 9.511 -26.428 -7.125 1.00 45.31 121 ALA A N 1
ATOM 954 C CA . ALA A 1 121 ? 8.545 -25.844 -8.066 1.00 45.31 121 ALA A CA 1
ATOM 955 C C . ALA A 1 121 ? 7.596 -24.809 -7.423 1.00 45.31 121 ALA A C 1
ATOM 957 O O . ALA A 1 121 ? 7.094 -23.917 -8.105 1.00 45.31 121 ALA A O 1
ATOM 958 N N . ASN A 1 122 ? 7.400 -24.890 -6.104 1.00 40.56 122 ASN A N 1
ATOM 959 C CA . ASN A 1 122 ? 6.534 -23.988 -5.353 1.00 40.56 122 ASN A CA 1
ATOM 960 C C . ASN A 1 122 ? 7.185 -22.624 -5.070 1.00 40.56 122 ASN A C 1
ATOM 962 O O . ASN A 1 122 ? 6.451 -21.666 -4.880 1.00 40.56 122 ASN A O 1
ATOM 966 N N . ALA A 1 123 ? 8.516 -22.490 -5.145 1.00 45.25 123 ALA A N 1
ATOM 967 C CA . ALA A 1 123 ? 9.225 -21.208 -5.025 1.00 45.25 123 ALA A CA 1
ATOM 968 C C . ALA A 1 123 ? 9.261 -20.407 -6.346 1.00 45.25 123 ALA A C 1
ATOM 970 O O . ALA A 1 123 ? 9.807 -19.309 -6.402 1.00 45.25 123 ALA A O 1
ATOM 971 N N . SER A 1 124 ? 8.640 -20.920 -7.420 1.00 49.09 124 SER A N 1
ATOM 972 C CA . SER A 1 124 ? 8.609 -20.298 -8.756 1.00 49.09 124 SER A CA 1
ATOM 973 C C . SER A 1 124 ? 7.936 -18.913 -8.803 1.00 49.09 124 SER A C 1
ATOM 975 O O . SER A 1 124 ? 8.006 -18.235 -9.841 1.00 49.09 124 SER A O 1
ATOM 977 N N . HIS A 1 125 ? 7.234 -18.508 -7.741 1.00 52.50 125 HIS A N 1
ATOM 978 C CA . HIS A 1 125 ? 6.589 -17.200 -7.641 1.00 52.50 125 HIS A CA 1
ATOM 979 C C . HIS A 1 125 ? 7.527 -16.101 -7.129 1.00 52.50 125 HIS A C 1
ATOM 981 O O . HIS A 1 125 ? 7.361 -14.949 -7.528 1.00 52.50 125 HIS A O 1
ATOM 987 N N . LEU A 1 126 ? 8.548 -16.450 -6.340 1.00 58.06 126 LEU A N 1
ATOM 988 C CA . LEU A 1 126 ? 9.514 -15.482 -5.842 1.00 58.06 126 LEU A CA 1
ATOM 989 C C . LEU A 1 126 ? 10.464 -15.027 -6.947 1.00 58.06 126 LEU A C 1
ATOM 991 O O . LEU A 1 126 ? 10.966 -15.817 -7.750 1.00 58.06 126 LEU A O 1
ATOM 995 N N . TYR A 1 127 ? 10.724 -13.725 -6.974 1.00 55.03 127 TYR A N 1
ATOM 996 C CA . TYR A 1 127 ? 11.817 -13.190 -7.761 1.00 55.03 127 TYR A CA 1
ATOM 997 C C . TYR A 1 127 ? 13.130 -13.403 -7.005 1.00 55.03 127 TYR A C 1
ATOM 999 O O . TYR A 1 127 ? 13.384 -12.714 -6.029 1.00 55.03 127 TYR A O 1
ATOM 1007 N N . THR A 1 128 ? 13.964 -14.335 -7.457 1.00 53.75 128 THR A N 1
ATOM 1008 C CA . THR A 1 128 ? 15.373 -14.430 -7.049 1.00 53.75 128 THR A CA 1
ATOM 1009 C C . THR A 1 128 ? 16.237 -14.157 -8.280 1.00 53.75 128 THR A C 1
ATOM 1011 O O . THR A 1 128 ? 16.250 -15.001 -9.187 1.00 53.75 128 THR A O 1
ATOM 1014 N N . PRO A 1 129 ? 16.925 -13.004 -8.378 1.00 48.88 129 PRO A N 1
ATOM 1015 C CA . PRO A 1 129 ? 17.896 -12.785 -9.440 1.00 48.88 129 PRO A CA 1
ATOM 1016 C C . PRO A 1 129 ? 18.937 -13.907 -9.448 1.00 48.88 129 PRO A C 1
ATOM 1018 O O . PRO A 1 129 ? 19.433 -14.320 -8.403 1.00 48.88 129 PRO A O 1
ATOM 1021 N N . ILE A 1 130 ? 19.331 -14.359 -10.641 1.00 49.09 130 ILE A N 1
ATOM 1022 C CA . ILE A 1 130 ? 20.434 -15.322 -10.827 1.00 49.09 130 ILE A CA 1
ATOM 1023 C C . ILE A 1 130 ? 21.771 -14.736 -10.313 1.00 49.09 130 ILE A C 1
ATOM 1025 O O . ILE A 1 130 ? 22.723 -15.469 -10.066 1.00 49.09 130 ILE A O 1
ATOM 1029 N N . SER A 1 131 ? 21.834 -13.413 -10.144 1.00 48.19 131 SER A N 1
ATOM 1030 C CA . SER A 1 131 ? 23.020 -12.636 -9.792 1.00 48.19 131 SER A CA 1
ATOM 1031 C C . SER A 1 131 ? 23.105 -12.189 -8.329 1.00 48.19 131 SER A C 1
ATOM 1033 O O . SER A 1 131 ? 24.072 -11.507 -8.002 1.00 48.19 131 SER A O 1
ATOM 1035 N N . THR A 1 132 ? 22.142 -12.510 -7.453 1.00 53.84 132 THR A N 1
ATOM 1036 C CA . THR A 1 132 ? 22.222 -12.077 -6.044 1.00 53.84 132 THR A CA 1
ATOM 1037 C C . THR A 1 132 ? 23.338 -12.841 -5.320 1.00 53.84 132 THR A C 1
ATOM 1039 O O . THR A 1 132 ? 23.292 -14.076 -5.285 1.00 53.84 132 THR A O 1
ATOM 1042 N N . PRO A 1 133 ? 24.335 -12.158 -4.727 1.00 55.66 133 PRO A N 1
ATOM 1043 C CA . PRO A 1 133 ? 25.349 -12.810 -3.908 1.00 55.66 133 PRO A CA 1
ATOM 1044 C C . PRO A 1 133 ? 24.705 -13.601 -2.763 1.00 55.66 133 PRO A C 1
ATOM 1046 O O . PRO A 1 133 ? 23.820 -13.113 -2.064 1.00 55.66 133 PRO A O 1
ATOM 1049 N N . ILE A 1 134 ? 25.166 -14.835 -2.536 1.00 55.78 134 ILE A N 1
ATOM 1050 C CA . ILE A 1 134 ? 24.646 -15.720 -1.472 1.00 55.78 134 ILE A CA 1
ATOM 1051 C C . ILE A 1 134 ? 24.782 -15.070 -0.081 1.00 55.78 134 ILE A C 1
ATOM 1053 O O . ILE A 1 134 ? 24.005 -15.356 0.828 1.00 55.78 134 ILE A O 1
ATOM 1057 N N . GLU A 1 135 ? 25.761 -14.182 0.084 1.00 55.72 135 GLU A N 1
ATOM 1058 C CA . GLU A 1 135 ? 26.009 -13.417 1.308 1.00 55.72 135 GLU A CA 1
ATOM 1059 C C . GLU A 1 135 ? 24.880 -12.415 1.610 1.00 55.72 135 GLU A C 1
ATOM 1061 O O . GLU A 1 135 ? 24.466 -12.316 2.766 1.00 55.72 135 GLU A O 1
ATOM 1066 N N . ASP A 1 136 ? 24.289 -11.785 0.590 1.00 57.66 136 ASP A N 1
ATOM 1067 C CA . ASP A 1 136 ? 23.177 -10.829 0.739 1.00 57.66 136 ASP A CA 1
ATOM 1068 C C . ASP A 1 136 ? 21.842 -11.516 1.055 1.00 57.66 136 ASP A C 1
ATOM 1070 O O . ASP A 1 136 ? 20.964 -10.942 1.705 1.00 57.66 136 ASP A O 1
ATOM 1074 N N . LEU A 1 137 ? 21.700 -12.785 0.655 1.00 59.94 137 LEU A N 1
ATOM 1075 C CA . LEU A 1 137 ? 20.566 -13.628 1.041 1.00 59.94 137 LEU A CA 1
ATOM 1076 C C . LEU A 1 137 ? 20.625 -14.020 2.526 1.00 59.94 137 LEU A C 1
ATOM 1078 O O . LEU A 1 137 ? 19.590 -14.279 3.135 1.00 59.94 137 LEU A O 1
ATOM 1082 N N . ARG A 1 138 ? 21.822 -14.058 3.127 1.00 60.03 138 ARG A N 1
ATOM 1083 C CA . ARG A 1 138 ? 22.023 -14.443 4.536 1.00 60.03 138 ARG A CA 1
ATOM 1084 C C . ARG A 1 138 ? 21.813 -13.295 5.522 1.00 60.03 138 ARG A C 1
ATOM 1086 O O . ARG A 1 138 ? 21.536 -13.561 6.688 1.00 60.03 138 ARG A O 1
ATOM 1093 N N . THR A 1 139 ? 21.962 -12.047 5.087 1.00 66.50 139 THR A N 1
ATOM 1094 C CA . THR A 1 139 ? 21.902 -10.851 5.949 1.00 66.50 139 THR A CA 1
ATOM 1095 C C . THR A 1 139 ? 20.530 -10.173 5.962 1.00 66.50 139 THR A C 1
ATOM 1097 O O . THR A 1 139 ? 20.393 -9.087 6.521 1.00 66.50 139 THR A O 1
ATOM 1100 N N . ASP A 1 140 ? 19.509 -10.793 5.356 1.00 80.25 140 ASP A N 1
ATOM 1101 C CA . ASP A 1 140 ? 18.179 -10.223 5.087 1.00 80.25 140 ASP A CA 1
ATOM 1102 C C . ASP A 1 140 ? 18.203 -8.906 4.268 1.00 80.25 140 ASP A C 1
ATOM 1104 O O . ASP A 1 140 ? 17.138 -8.360 3.977 1.00 80.25 140 ASP A O 1
ATOM 1108 N N . HIS A 1 141 ? 19.378 -8.386 3.880 1.00 82.56 141 HIS A N 1
ATOM 1109 C CA . HIS A 1 141 ? 19.541 -7.065 3.261 1.00 82.56 141 HIS A CA 1
ATOM 1110 C C . HIS A 1 141 ? 18.772 -6.974 1.947 1.00 82.56 141 HIS A C 1
ATOM 1112 O O . HIS A 1 141 ? 17.927 -6.100 1.773 1.00 82.56 141 HIS A O 1
ATOM 1118 N N . TRP A 1 142 ? 18.971 -7.967 1.083 1.00 82.44 142 TRP A N 1
ATOM 1119 C CA . TRP A 1 142 ? 18.283 -8.056 -0.199 1.00 82.44 142 TRP A CA 1
ATOM 1120 C C . TRP A 1 142 ? 16.753 -8.154 -0.048 1.00 82.44 142 TRP A C 1
ATOM 1122 O O . TRP A 1 142 ? 16.005 -7.561 -0.825 1.00 82.44 142 TRP A O 1
ATOM 1132 N N . ILE A 1 143 ? 16.256 -8.854 0.982 1.00 86.12 143 ILE A N 1
ATOM 1133 C CA . ILE A 1 143 ? 14.807 -8.954 1.231 1.00 86.12 143 ILE A CA 1
ATOM 1134 C C . ILE A 1 143 ? 14.255 -7.593 1.675 1.00 86.12 143 ILE A C 1
ATOM 1136 O O . ILE A 1 143 ? 13.159 -7.217 1.264 1.00 86.12 143 ILE A O 1
ATOM 1140 N N . ARG A 1 144 ? 15.011 -6.832 2.478 1.00 89.00 144 ARG A N 1
ATOM 1141 C CA . ARG A 1 144 ? 14.628 -5.476 2.911 1.00 89.00 144 ARG A CA 1
ATOM 1142 C C . ARG A 1 144 ? 14.609 -4.487 1.753 1.00 89.00 144 ARG A C 1
ATOM 1144 O O . ARG A 1 144 ? 13.678 -3.700 1.655 1.00 89.00 144 ARG A O 1
ATOM 1151 N N . GLU A 1 145 ? 15.579 -4.555 0.855 1.00 88.44 145 GLU A N 1
ATOM 1152 C CA . GLU A 1 145 ? 15.574 -3.771 -0.383 1.00 88.44 145 GLU A CA 1
ATOM 1153 C C . GLU A 1 145 ? 14.351 -4.090 -1.247 1.00 88.44 145 GLU A C 1
ATOM 1155 O O . GLU A 1 145 ? 13.631 -3.191 -1.686 1.00 88.44 145 GLU A O 1
ATOM 1160 N N . CYS A 1 146 ? 14.060 -5.382 -1.431 1.00 90.06 146 CYS A N 1
ATOM 1161 C CA . CYS A 1 146 ? 12.861 -5.820 -2.137 1.00 90.06 146 CYS A CA 1
ATOM 1162 C C . CYS A 1 146 ? 11.588 -5.319 -1.448 1.00 90.06 146 CYS A C 1
ATOM 1164 O O . CYS A 1 146 ? 10.673 -4.874 -2.129 1.00 90.06 146 CYS A O 1
ATOM 1166 N N . MET A 1 147 ? 11.533 -5.345 -0.117 1.00 92.69 147 MET A N 1
ATOM 1167 C CA . MET A 1 147 ? 10.412 -4.817 0.660 1.00 92.69 147 MET A CA 1
ATOM 1168 C C . MET A 1 147 ? 10.199 -3.320 0.400 1.00 92.69 147 MET A C 1
ATOM 1170 O O . MET A 1 147 ? 9.087 -2.923 0.062 1.00 92.69 147 MET A O 1
ATOM 1174 N N . CYS A 1 148 ? 11.258 -2.506 0.450 1.00 91.62 148 CYS A N 1
ATOM 1175 C CA . CYS A 1 148 ? 11.184 -1.070 0.159 1.00 91.62 148 CYS A CA 1
ATOM 1176 C C . CYS A 1 148 ? 10.647 -0.788 -1.254 1.00 91.62 148 CYS A C 1
ATOM 1178 O O . CYS A 1 148 ? 9.827 0.112 -1.454 1.00 91.62 148 CYS A O 1
ATOM 1180 N N . VAL A 1 149 ? 11.100 -1.560 -2.248 1.00 93.25 149 VAL A N 1
ATOM 1181 C CA . VAL A 1 149 ? 10.602 -1.451 -3.627 1.00 93.25 149 VAL A CA 1
ATOM 1182 C C . VAL A 1 149 ? 9.148 -1.912 -3.719 1.00 93.25 149 VAL A C 1
ATOM 1184 O O . VAL A 1 149 ? 8.337 -1.259 -4.373 1.00 93.25 149 VAL A O 1
ATOM 1187 N N . PHE A 1 150 ? 8.795 -3.009 -3.051 1.00 94.81 150 PHE A N 1
ATOM 1188 C CA . PHE A 1 150 ? 7.436 -3.537 -3.023 1.00 94.81 150 PHE A CA 1
ATOM 1189 C C . PHE A 1 150 ? 6.450 -2.511 -2.454 1.00 94.81 150 PHE A C 1
ATOM 1191 O O . PHE A 1 150 ? 5.425 -2.255 -3.082 1.00 94.81 150 PHE A O 1
ATOM 1198 N N . GLU A 1 151 ? 6.773 -1.869 -1.332 1.00 96.12 151 GLU A N 1
ATOM 1199 C CA . GLU A 1 151 ? 5.955 -0.817 -0.717 1.00 96.12 151 GLU A CA 1
ATOM 1200 C C . GLU A 1 151 ? 5.703 0.360 -1.670 1.00 96.12 151 GLU A C 1
ATOM 1202 O O . GLU A 1 151 ? 4.549 0.753 -1.877 1.00 96.12 151 GLU A O 1
ATOM 1207 N N . ASP A 1 152 ? 6.755 0.880 -2.319 1.00 94.62 152 ASP A N 1
ATOM 1208 C CA . ASP A 1 152 ? 6.610 1.978 -3.287 1.00 94.62 152 ASP A CA 1
ATOM 1209 C C . ASP A 1 152 ? 5.737 1.562 -4.478 1.00 94.62 152 ASP A C 1
ATOM 1211 O O . ASP A 1 152 ? 4.885 2.332 -4.927 1.00 94.62 152 ASP A O 1
ATOM 1215 N N . LEU A 1 153 ? 5.891 0.332 -4.973 1.00 94.69 153 LEU A N 1
ATOM 1216 C CA . LEU A 1 153 ? 5.099 -0.184 -6.089 1.00 94.69 153 LEU A CA 1
ATOM 1217 C C . LEU A 1 153 ? 3.639 -0.456 -5.708 1.00 94.69 153 LEU A C 1
ATOM 1219 O O . LEU A 1 153 ? 2.748 -0.202 -6.523 1.00 94.69 153 LEU A O 1
ATOM 1223 N N . VAL A 1 154 ? 3.368 -0.906 -4.479 1.00 96.06 154 VAL A N 1
ATOM 1224 C CA . VAL A 1 154 ? 2.006 -1.032 -3.935 1.00 96.06 154 VAL A CA 1
ATOM 1225 C C . VAL A 1 154 ? 1.335 0.333 -3.859 1.00 96.06 154 VAL A C 1
ATOM 1227 O O . VAL A 1 154 ? 0.170 0.459 -4.229 1.00 96.06 154 VAL A O 1
ATOM 1230 N N . GLN A 1 155 ? 2.052 1.374 -3.449 1.00 94.94 155 GLN A N 1
ATOM 1231 C CA . GLN A 1 155 ? 1.508 2.732 -3.427 1.00 94.94 155 GLN A CA 1
ATOM 1232 C C . GLN A 1 155 ? 1.362 3.322 -4.831 1.00 94.94 155 GLN A C 1
ATOM 1234 O O . GLN A 1 155 ? 0.403 4.043 -5.104 1.00 94.94 155 GLN A O 1
ATOM 1239 N N . LYS A 1 156 ? 2.275 2.990 -5.748 1.00 92.75 156 LYS A N 1
ATOM 1240 C CA . LYS A 1 156 ? 2.255 3.498 -7.121 1.00 92.75 156 LYS A CA 1
ATOM 1241 C C . LYS A 1 156 ? 1.143 2.885 -7.965 1.00 92.75 156 LYS A C 1
ATOM 1243 O O . LYS A 1 156 ? 0.442 3.603 -8.670 1.00 92.75 156 LYS A O 1
ATOM 1248 N N . TYR A 1 157 ? 1.008 1.564 -7.924 1.00 93.69 157 TYR A N 1
ATOM 1249 C CA . TYR A 1 157 ? 0.105 0.801 -8.789 1.00 93.69 157 TYR A CA 1
ATOM 1250 C C . TYR A 1 157 ? -1.111 0.233 -8.044 1.00 93.69 157 TYR A C 1
ATOM 1252 O O . TYR A 1 157 ? -2.004 -0.356 -8.660 1.00 93.69 157 TYR A O 1
ATOM 1260 N N . GLY A 1 158 ? -1.175 0.428 -6.729 1.00 94.62 158 GLY A N 1
ATOM 1261 C CA . GLY A 1 158 ? -2.298 0.038 -5.892 1.00 94.62 158 GLY A CA 1
ATOM 1262 C C . GLY A 1 158 ? -2.348 -1.464 -5.587 1.00 94.62 158 GLY A C 1
ATOM 1263 O O . GLY A 1 158 ? -1.435 -2.230 -5.914 1.00 94.62 158 GLY A O 1
ATOM 1264 N N . PRO A 1 159 ? -3.470 -1.933 -5.011 1.00 95.69 159 PRO A N 1
ATOM 1265 C CA . PRO A 1 159 ? -3.639 -3.329 -4.603 1.00 95.69 159 PRO A CA 1
ATOM 1266 C C . PRO A 1 159 ? -3.555 -4.332 -5.763 1.00 95.69 159 PRO A C 1
ATOM 1268 O O . PRO A 1 159 ? -3.237 -5.502 -5.560 1.00 95.69 159 PRO A O 1
ATOM 1271 N N . ALA A 1 160 ? -3.808 -3.880 -6.995 1.00 92.88 160 ALA A N 1
ATOM 1272 C CA . ALA A 1 160 ? -3.675 -4.706 -8.191 1.00 92.88 160 ALA A CA 1
ATOM 1273 C C . ALA A 1 160 ? -2.238 -5.209 -8.400 1.00 92.88 160 ALA A C 1
ATOM 1275 O O . ALA A 1 160 ? -2.058 -6.337 -8.857 1.00 92.88 160 ALA A O 1
ATOM 1276 N N . PHE A 1 161 ? -1.228 -4.408 -8.040 1.00 94.00 161 PHE A N 1
ATOM 1277 C CA . PHE A 1 161 ? 0.169 -4.826 -8.112 1.00 94.00 161 PHE A CA 1
ATOM 1278 C C . PHE A 1 161 ? 0.493 -5.919 -7.095 1.00 94.00 161 PHE A C 1
ATOM 1280 O O . PHE A 1 161 ? 1.000 -6.966 -7.494 1.00 94.00 161 PHE A O 1
ATOM 1287 N N . ALA A 1 162 ? 0.138 -5.722 -5.820 1.00 94.25 162 ALA A N 1
ATOM 1288 C CA . ALA A 1 162 ? 0.351 -6.732 -4.779 1.00 94.25 162 ALA A CA 1
ATOM 1289 C C . ALA A 1 162 ? -0.286 -8.068 -5.170 1.00 94.25 162 ALA A C 1
ATOM 1291 O O . ALA A 1 162 ? 0.356 -9.111 -5.129 1.00 94.25 162 ALA A O 1
ATOM 1292 N N . TYR A 1 163 ? -1.536 -8.022 -5.631 1.00 92.75 163 TYR A N 1
ATOM 1293 C CA . TYR A 1 163 ? -2.255 -9.197 -6.106 1.00 92.75 163 TYR A CA 1
ATOM 1294 C C . TYR A 1 163 ? -1.551 -9.890 -7.275 1.00 92.75 163 TYR A C 1
ATOM 1296 O O . TYR A 1 163 ? -1.304 -11.090 -7.213 1.00 92.75 163 TYR A O 1
ATOM 1304 N N . ALA A 1 164 ? -1.182 -9.132 -8.313 1.00 90.94 164 ALA A N 1
ATOM 1305 C CA . ALA A 1 164 ? -0.482 -9.661 -9.481 1.00 90.94 164 ALA A CA 1
ATOM 1306 C C . ALA A 1 164 ? 0.862 -10.310 -9.122 1.00 90.94 164 ALA A C 1
ATOM 1308 O O . ALA A 1 164 ? 1.240 -11.311 -9.729 1.00 90.94 164 ALA A O 1
ATOM 1309 N N . TYR A 1 165 ? 1.574 -9.743 -8.147 1.00 89.19 165 TYR A N 1
ATOM 1310 C CA . TYR A 1 165 ? 2.841 -10.280 -7.672 1.00 89.19 165 TYR A CA 1
ATOM 1311 C C . TYR A 1 165 ? 2.652 -11.580 -6.875 1.00 89.19 165 TYR A C 1
ATOM 1313 O O . TYR A 1 165 ? 3.359 -12.556 -7.119 1.00 89.19 165 TYR A O 1
ATOM 1321 N N . ILE A 1 166 ? 1.691 -11.595 -5.947 1.00 87.81 166 ILE A N 1
ATOM 1322 C CA . ILE A 1 166 ? 1.539 -12.640 -4.924 1.00 87.81 166 ILE A CA 1
ATOM 1323 C C . ILE A 1 166 ? 0.773 -13.856 -5.433 1.00 87.81 166 ILE A C 1
ATOM 1325 O O . ILE A 1 166 ? 1.228 -14.982 -5.262 1.00 87.81 166 ILE A O 1
ATOM 1329 N N . GLU A 1 167 ? -0.385 -13.650 -6.062 1.00 81.75 167 GLU A N 1
ATOM 1330 C CA . GLU A 1 167 ? -1.207 -14.766 -6.549 1.00 81.75 167 GLU A CA 1
ATOM 1331 C C . GLU A 1 167 ? -0.486 -15.537 -7.671 1.00 81.75 167 GLU A C 1
ATOM 1333 O O . GLU A 1 167 ? -0.748 -16.716 -7.920 1.00 81.75 167 GLU A O 1
ATOM 1338 N N . GLY A 1 168 ? 0.454 -14.875 -8.352 1.00 67.06 168 GLY A N 1
ATOM 1339 C CA . GLY A 1 168 ? 1.053 -15.388 -9.571 1.00 67.06 168 GLY A CA 1
ATOM 1340 C C . GLY A 1 168 ? 0.031 -15.426 -10.710 1.00 67.06 168 GLY A C 1
ATOM 1341 O O . GLY A 1 168 ? -1.052 -14.848 -10.638 1.00 67.06 168 GLY A O 1
ATOM 1342 N N . SER A 1 169 ? 0.365 -16.086 -11.820 1.00 59.03 169 SER A N 1
ATOM 1343 C CA . SER A 1 169 ? -0.583 -16.244 -12.923 1.00 59.03 169 SER A CA 1
ATOM 1344 C C . SER A 1 169 ? -0.771 -17.694 -13.325 1.00 59.03 169 SER A C 1
ATOM 1346 O O . SER A 1 169 ? 0.160 -18.354 -13.782 1.00 59.03 169 SER A O 1
ATOM 1348 N N . ASN A 1 170 ? -2.026 -18.137 -13.269 1.00 55.41 170 ASN A N 1
ATOM 1349 C CA . ASN A 1 170 ? -2.491 -19.335 -13.970 1.00 55.41 170 ASN A CA 1
ATOM 1350 C C . ASN A 1 170 ? -2.830 -19.048 -15.451 1.00 55.41 170 ASN A C 1
ATOM 1352 O O . ASN A 1 170 ? -2.978 -19.970 -16.253 1.00 55.41 170 ASN A O 1
ATOM 1356 N N . ASP A 1 171 ? -2.946 -17.770 -15.833 1.00 58.75 171 ASP A N 1
ATOM 1357 C CA . ASP A 1 171 ? -3.273 -17.316 -17.187 1.00 58.75 171 ASP A CA 1
ATOM 1358 C C . ASP A 1 171 ? -1.989 -17.149 -18.015 1.00 58.75 171 ASP A C 1
ATOM 1360 O O . ASP A 1 171 ? -1.310 -16.117 -17.982 1.00 58.75 171 ASP A O 1
ATOM 1364 N N . ARG A 1 172 ? -1.679 -18.180 -18.810 1.00 59.25 172 ARG A N 1
ATOM 1365 C CA . ARG A 1 172 ? -0.501 -18.208 -19.693 1.00 59.25 172 ARG A CA 1
ATOM 1366 C C . ARG A 1 172 ? -0.446 -17.052 -20.697 1.00 59.25 172 ARG A C 1
ATOM 1368 O O . ARG A 1 172 ? 0.645 -16.766 -21.180 1.00 59.25 172 ARG A O 1
ATOM 1375 N N . MET A 1 173 ? -1.573 -16.417 -21.024 1.00 61.03 173 MET A N 1
ATOM 1376 C CA . MET A 1 173 ? -1.640 -15.356 -22.034 1.00 61.03 173 MET A CA 1
ATOM 1377 C C . MET A 1 173 ? -1.467 -13.960 -21.439 1.00 61.03 173 MET A C 1
ATOM 1379 O O . MET A 1 173 ? -0.859 -13.107 -22.078 1.00 61.03 173 MET A O 1
ATOM 1383 N N . ARG A 1 174 ? -1.998 -13.703 -20.237 1.00 65.81 174 ARG A N 1
ATOM 1384 C CA . ARG A 1 174 ? -1.938 -12.362 -19.623 1.00 65.81 174 ARG A CA 1
ATOM 1385 C C . ARG A 1 174 ? -0.781 -12.164 -18.653 1.00 65.81 174 ARG A C 1
ATOM 1387 O O . ARG A 1 174 ? -0.371 -11.021 -18.492 1.00 65.81 174 ARG A O 1
ATOM 1394 N N . ARG A 1 175 ? -0.284 -13.233 -18.017 1.00 77.00 175 ARG A N 1
ATOM 1395 C CA . ARG A 1 175 ? 0.898 -13.243 -17.127 1.00 77.00 175 ARG A CA 1
ATOM 1396 C C . ARG A 1 175 ? 1.112 -11.953 -16.298 1.00 77.00 175 ARG A C 1
ATOM 1398 O O . ARG A 1 175 ? 2.187 -11.353 -16.371 1.00 77.00 175 ARG A O 1
ATOM 1405 N N . PRO A 1 176 ? 0.107 -11.492 -15.517 1.00 82.12 176 PRO A N 1
ATOM 1406 C CA . PRO A 1 176 ? 0.244 -10.331 -14.630 1.00 82.12 176 PRO A CA 1
ATOM 1407 C C . PRO A 1 176 ? 1.417 -10.460 -13.645 1.00 82.12 176 PRO A C 1
ATOM 1409 O O . PRO A 1 176 ? 2.014 -9.451 -13.276 1.00 82.12 176 PRO A O 1
ATOM 1412 N N . ASP A 1 177 ? 1.800 -11.691 -13.301 1.00 83.50 177 ASP A N 1
ATOM 1413 C CA . ASP A 1 177 ? 2.987 -12.012 -12.510 1.00 83.50 177 ASP A CA 1
ATOM 1414 C C . ASP A 1 177 ? 4.284 -11.526 -13.167 1.00 83.50 177 ASP A C 1
ATOM 1416 O O . ASP A 1 177 ? 5.152 -10.979 -12.492 1.00 83.50 177 ASP A O 1
ATOM 1420 N N . LEU A 1 178 ? 4.422 -11.680 -14.489 1.00 84.88 178 LEU A N 1
ATOM 1421 C CA . LEU A 1 178 ? 5.614 -11.234 -15.210 1.00 84.88 178 LEU A CA 1
ATOM 1422 C C . LEU A 1 178 ? 5.717 -9.714 -15.212 1.00 84.88 178 LEU A C 1
ATOM 1424 O O . LEU A 1 178 ? 6.798 -9.181 -14.979 1.00 84.88 178 LEU A O 1
ATOM 1428 N N . TRP A 1 179 ? 4.601 -9.016 -15.432 1.00 89.12 179 TRP A N 1
ATOM 1429 C CA . TRP A 1 179 ? 4.577 -7.558 -15.332 1.00 89.12 179 TRP A CA 1
ATOM 1430 C C . TRP A 1 179 ? 4.993 -7.095 -13.932 1.00 89.12 179 TRP A C 1
ATOM 1432 O O . TRP A 1 179 ? 5.878 -6.249 -13.818 1.00 89.12 179 TRP A O 1
ATOM 1442 N N . ALA A 1 180 ? 4.424 -7.683 -12.876 1.00 90.69 180 ALA A N 1
ATOM 1443 C CA . ALA A 1 180 ? 4.752 -7.308 -11.503 1.00 90.69 180 ALA A CA 1
ATOM 1444 C C . ALA A 1 180 ? 6.235 -7.565 -11.172 1.00 90.69 180 ALA A C 1
ATOM 1446 O O . ALA A 1 180 ? 6.894 -6.713 -10.577 1.00 90.69 180 ALA A O 1
ATOM 1447 N N . ARG A 1 181 ? 6.803 -8.690 -11.627 1.00 87.88 181 ARG A N 1
ATOM 1448 C CA . ARG A 1 181 ? 8.239 -8.988 -11.470 1.00 87.88 181 ARG A CA 1
ATOM 1449 C C . ARG A 1 181 ? 9.135 -8.023 -12.239 1.00 87.88 181 ARG A C 1
ATOM 1451 O O . ARG A 1 181 ? 10.156 -7.607 -11.704 1.00 87.88 181 ARG A O 1
ATOM 1458 N N . LEU A 1 182 ? 8.757 -7.640 -13.459 1.00 89.12 182 LEU A N 1
ATOM 1459 C CA . LEU A 1 182 ? 9.492 -6.629 -14.225 1.00 89.12 182 LEU A CA 1
ATOM 1460 C C . LEU A 1 182 ? 9.486 -5.277 -13.504 1.00 89.12 182 LEU A C 1
ATOM 1462 O O . LEU A 1 182 ? 10.515 -4.614 -13.459 1.00 89.12 182 LEU A O 1
ATOM 1466 N N . GLN A 1 183 ? 8.360 -4.884 -12.895 1.00 91.62 183 GLN A N 1
ATOM 1467 C CA . GLN A 1 183 ? 8.301 -3.658 -12.093 1.00 91.62 183 GLN A CA 1
ATOM 1468 C C . GLN A 1 183 ? 9.193 -3.737 -10.850 1.00 91.62 183 GLN A C 1
ATOM 1470 O O . GLN A 1 183 ? 9.913 -2.780 -10.577 1.00 91.62 183 GLN A O 1
ATOM 1475 N N . MET A 1 184 ? 9.196 -4.870 -10.139 1.00 90.88 184 MET A N 1
ATOM 1476 C CA . MET A 1 184 ? 10.115 -5.096 -9.014 1.00 90.88 184 MET A CA 1
ATOM 1477 C C . MET A 1 184 ? 11.574 -4.983 -9.450 1.00 90.88 184 MET A C 1
ATOM 1479 O O . MET A 1 184 ? 12.342 -4.261 -8.821 1.00 90.88 184 MET A O 1
ATOM 1483 N N . GLN A 1 185 ? 11.945 -5.636 -10.554 1.00 87.88 185 GLN A N 1
ATOM 1484 C CA . GLN A 1 185 ? 13.311 -5.580 -11.065 1.00 87.88 185 GLN A CA 1
ATOM 1485 C C . GLN A 1 185 ? 13.710 -4.155 -11.455 1.00 87.88 185 GLN A C 1
ATOM 1487 O O . GLN A 1 185 ? 14.757 -3.680 -11.032 1.00 87.88 185 GLN A O 1
ATOM 1492 N N . HIS A 1 186 ? 12.852 -3.436 -12.182 1.00 88.81 186 HIS A N 1
ATOM 1493 C CA . HIS A 1 186 ? 13.106 -2.035 -12.521 1.00 88.8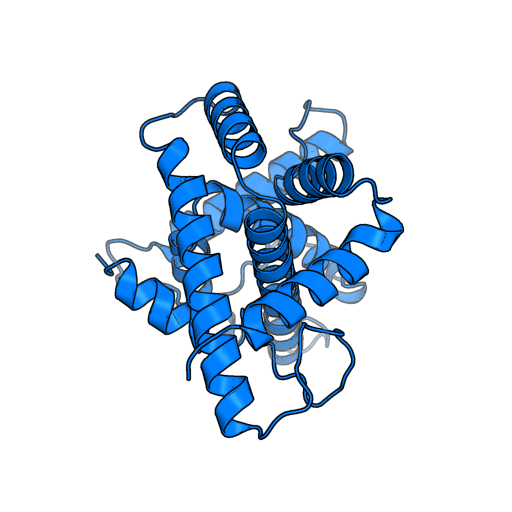1 186 HIS A CA 1
ATOM 1494 C C . HIS A 1 186 ? 13.253 -1.155 -11.269 1.00 88.81 186 HIS A C 1
ATOM 1496 O O . HIS A 1 186 ? 14.057 -0.227 -11.261 1.00 88.81 186 HIS A O 1
ATOM 1502 N N . GLY A 1 187 ? 12.479 -1.419 -10.213 1.00 89.38 187 GLY A N 1
ATOM 1503 C CA . GLY A 1 187 ? 12.600 -0.706 -8.942 1.00 89.38 187 GLY A CA 1
ATOM 1504 C C . GLY A 1 187 ? 13.948 -0.942 -8.259 1.00 89.38 187 GLY A C 1
ATOM 1505 O O . GLY A 1 187 ? 14.590 0.021 -7.844 1.00 89.38 187 GLY A O 1
ATOM 1506 N N . LEU A 1 188 ? 14.406 -2.196 -8.216 1.00 89.06 188 LEU A N 1
ATOM 1507 C CA . LEU A 1 188 ? 15.719 -2.566 -7.676 1.00 89.06 188 LEU A CA 1
ATOM 1508 C C . LEU A 1 188 ? 16.867 -1.969 -8.502 1.00 89.06 188 LEU A C 1
ATOM 1510 O O . LEU A 1 188 ? 17.798 -1.403 -7.934 1.00 89.06 188 LEU A O 1
ATOM 1514 N N . ASP A 1 189 ? 16.774 -2.020 -9.833 1.00 86.44 189 ASP A N 1
ATOM 1515 C CA . ASP A 1 189 ? 17.770 -1.423 -10.730 1.00 86.44 189 ASP A CA 1
ATOM 1516 C C . ASP A 1 189 ? 17.881 0.093 -10.523 1.00 86.44 189 ASP A C 1
ATOM 1518 O O . ASP A 1 189 ? 18.985 0.632 -10.468 1.00 86.44 189 ASP A O 1
ATOM 1522 N N . ASN A 1 190 ? 16.749 0.784 -10.350 1.00 85.19 190 ASN A N 1
ATOM 1523 C CA . ASN A 1 190 ? 16.728 2.220 -10.068 1.00 85.19 190 ASN A CA 1
ATOM 1524 C C . ASN A 1 190 ? 17.332 2.559 -8.699 1.00 85.19 190 ASN A C 1
ATOM 1526 O O . ASN A 1 190 ? 18.030 3.564 -8.569 1.00 85.19 190 ASN A O 1
ATOM 1530 N N . MET A 1 191 ? 17.061 1.741 -7.680 1.00 85.81 191 MET A N 1
ATOM 1531 C CA . MET A 1 191 ? 17.633 1.912 -6.344 1.00 85.81 191 MET A CA 1
ATOM 1532 C C . MET A 1 191 ? 19.156 1.729 -6.379 1.00 85.81 191 MET A C 1
ATOM 1534 O O . MET A 1 191 ? 19.883 2.619 -5.946 1.00 85.81 191 MET A O 1
ATOM 1538 N N . ASN A 1 192 ? 19.642 0.661 -7.013 1.00 84.31 192 ASN A N 1
ATOM 1539 C CA . ASN A 1 192 ? 21.073 0.407 -7.184 1.00 84.31 192 ASN A CA 1
ATOM 1540 C C . ASN A 1 192 ? 21.761 1.508 -8.023 1.00 84.31 192 ASN A C 1
ATOM 1542 O O . ASN A 1 192 ? 22.831 2.003 -7.673 1.00 84.31 192 ASN A O 1
ATOM 1546 N N . ALA A 1 193 ? 21.135 1.965 -9.115 1.00 82.50 193 ALA A N 1
ATOM 1547 C CA . ALA A 1 193 ? 21.659 3.066 -9.929 1.00 82.50 193 ALA A CA 1
ATOM 1548 C C . ALA A 1 193 ? 21.772 4.384 -9.143 1.00 82.50 193 ALA A C 1
ATOM 1550 O O . ALA A 1 193 ? 22.710 5.157 -9.359 1.00 82.50 193 ALA A O 1
ATOM 1551 N N . TYR A 1 194 ? 20.845 4.638 -8.218 1.00 83.88 194 TYR A N 1
ATOM 1552 C CA . TYR A 1 194 ? 20.914 5.775 -7.306 1.00 83.88 194 TYR A CA 1
ATOM 1553 C C . TYR A 1 194 ? 22.044 5.634 -6.280 1.00 83.88 194 TYR A C 1
ATOM 1555 O O . TYR A 1 194 ? 22.807 6.582 -6.096 1.00 83.88 194 TYR A O 1
ATOM 1563 N N . GLU A 1 195 ? 22.199 4.465 -5.659 1.00 83.31 195 GLU A N 1
ATOM 1564 C CA . GLU A 1 195 ? 23.270 4.199 -4.686 1.00 83.31 195 GLU A CA 1
ATOM 1565 C C . GLU A 1 195 ? 24.667 4.309 -5.308 1.00 83.31 195 GLU A C 1
ATOM 1567 O O . GLU A 1 195 ? 25.592 4.828 -4.683 1.00 83.31 195 GLU A O 1
ATOM 1572 N N . MET A 1 196 ? 24.806 3.920 -6.578 1.00 81.56 196 MET A N 1
ATOM 1573 C CA . MET A 1 196 ? 26.032 4.109 -7.359 1.00 81.56 196 MET A CA 1
ATOM 1574 C C . MET A 1 196 ? 26.224 5.549 -7.880 1.00 81.56 196 MET A C 1
ATOM 1576 O O . MET A 1 196 ? 27.233 5.846 -8.521 1.00 81.56 196 MET A O 1
ATOM 1580 N N . GLY A 1 197 ? 25.277 6.458 -7.622 1.00 81.38 197 GLY A N 1
ATOM 1581 C CA . GLY A 1 197 ? 25.344 7.865 -8.027 1.00 81.38 197 GLY A CA 1
ATOM 1582 C C . GLY A 1 197 ? 25.119 8.114 -9.522 1.00 81.38 197 GLY A C 1
ATOM 1583 O O . GLY A 1 197 ? 25.443 9.192 -10.019 1.00 81.38 197 GLY A O 1
ATOM 1584 N N . TYR A 1 198 ? 24.577 7.140 -10.257 1.00 72.75 198 TYR A N 1
ATOM 1585 C CA . TYR A 1 198 ? 24.356 7.244 -11.702 1.00 72.75 198 TYR A CA 1
ATOM 1586 C C . TYR A 1 198 ? 23.070 7.986 -12.071 1.00 72.75 198 TYR A C 1
ATOM 1588 O O . TYR A 1 198 ? 22.976 8.543 -13.165 1.00 72.75 198 TYR A O 1
ATOM 1596 N N . THR A 1 199 ? 22.084 8.022 -11.174 1.00 74.06 199 THR A N 1
ATOM 1597 C CA . THR A 1 199 ? 20.781 8.655 -11.422 1.00 74.06 199 THR A CA 1
ATOM 1598 C C . THR A 1 199 ? 20.277 9.409 -10.197 1.00 74.06 199 THR A C 1
ATOM 1600 O O . THR A 1 199 ? 20.484 8.960 -9.075 1.00 74.06 199 THR A O 1
ATOM 1603 N N . MET A 1 200 ? 19.544 10.511 -10.394 1.00 71.31 200 MET A N 1
ATOM 1604 C CA . MET A 1 200 ? 18.696 11.065 -9.329 1.00 71.31 200 MET A CA 1
ATOM 1605 C C . MET A 1 200 ? 17.467 10.167 -9.136 1.00 71.31 200 MET A C 1
ATOM 1607 O O . MET A 1 200 ? 16.866 9.741 -10.121 1.00 71.31 200 MET A O 1
ATOM 1611 N N . SER A 1 201 ? 17.086 9.890 -7.886 1.00 70.62 201 SER A N 1
ATOM 1612 C CA . SER A 1 201 ? 15.911 9.074 -7.558 1.00 70.62 201 SER A CA 1
ATOM 1613 C C . SER A 1 201 ? 14.798 9.901 -6.922 1.00 70.62 201 SER A C 1
ATOM 1615 O O . SER A 1 201 ? 15.006 11.003 -6.407 1.00 70.62 201 SER A O 1
ATOM 1617 N N . TYR A 1 202 ? 13.587 9.353 -6.967 1.00 73.50 202 TYR A N 1
ATOM 1618 C CA . TYR A 1 202 ? 12.467 9.855 -6.184 1.00 73.50 202 TYR A CA 1
ATOM 1619 C C . TYR A 1 202 ? 12.475 9.181 -4.817 1.00 73.50 202 TYR A C 1
ATOM 1621 O O . TYR A 1 202 ? 12.743 7.985 -4.720 1.00 73.50 202 TYR A O 1
ATOM 1629 N N . ALA A 1 203 ? 12.124 9.932 -3.772 1.00 73.00 203 ALA A N 1
ATOM 1630 C CA . ALA A 1 203 ? 11.837 9.328 -2.478 1.00 73.00 203 ALA A CA 1
ATOM 1631 C C . ALA A 1 203 ? 10.717 8.285 -2.625 1.00 73.00 203 ALA A C 1
ATOM 1633 O O . ALA A 1 203 ? 9.759 8.517 -3.369 1.00 73.00 203 ALA A O 1
ATOM 1634 N N . SER A 1 204 ? 10.829 7.173 -1.893 1.00 85.00 204 SER A N 1
ATOM 1635 C CA . SER A 1 204 ? 9.741 6.198 -1.765 1.00 85.00 204 SER A CA 1
ATOM 1636 C C . SER A 1 204 ? 8.456 6.908 -1.332 1.00 85.00 204 SER A C 1
ATOM 1638 O O . SER A 1 204 ? 8.493 7.777 -0.450 1.00 85.00 204 SER A O 1
ATOM 1640 N N . LEU A 1 205 ? 7.318 6.540 -1.928 1.00 89.00 205 LEU A N 1
ATOM 1641 C CA . LEU A 1 205 ? 6.013 7.071 -1.524 1.00 89.00 205 LEU A CA 1
ATOM 1642 C C . LEU A 1 205 ? 5.748 6.858 -0.036 1.00 89.00 205 LEU A C 1
ATOM 1644 O O . LEU A 1 205 ? 5.152 7.734 0.581 1.00 89.00 205 LEU A O 1
ATOM 1648 N N . GLN A 1 206 ? 6.281 5.796 0.567 1.00 91.44 206 GLN A N 1
ATOM 1649 C CA . GLN A 1 206 ? 6.117 5.521 1.990 1.00 91.44 206 GLN A CA 1
ATOM 1650 C C . GLN A 1 206 ? 6.810 6.603 2.825 1.00 91.44 206 GLN A C 1
ATOM 1652 O O . GLN A 1 206 ? 6.237 7.151 3.765 1.00 91.44 206 GLN A O 1
ATOM 1657 N N . SER A 1 207 ? 8.003 7.037 2.405 1.00 90.50 207 SER A N 1
ATOM 1658 C CA . SER A 1 207 ? 8.683 8.185 3.018 1.00 90.50 207 SER A CA 1
ATOM 1659 C C . SER A 1 207 ? 7.914 9.499 2.828 1.00 90.50 207 SER A C 1
ATOM 1661 O O . SER A 1 207 ? 7.950 10.368 3.703 1.00 90.50 207 SER A O 1
ATOM 1663 N N . VAL A 1 208 ? 7.222 9.671 1.696 1.00 92.50 208 VAL A N 1
ATOM 1664 C CA . VAL A 1 208 ? 6.375 10.849 1.445 1.00 92.50 208 VAL A CA 1
ATOM 1665 C C . VAL A 1 208 ? 5.142 10.824 2.348 1.00 92.50 208 VAL A C 1
ATOM 1667 O O . VAL A 1 208 ? 4.877 11.828 3.008 1.00 92.50 208 VAL A O 1
ATOM 1670 N N . VAL A 1 209 ? 4.445 9.688 2.451 1.00 95.94 209 VAL A N 1
ATOM 1671 C CA . VAL A 1 209 ? 3.299 9.484 3.353 1.00 95.94 209 VAL A CA 1
ATOM 1672 C C . VAL A 1 209 ? 3.680 9.858 4.780 1.00 95.94 209 VAL A C 1
ATOM 1674 O O . VAL A 1 209 ? 3.031 10.725 5.369 1.00 95.94 209 VAL A O 1
ATOM 1677 N N . TRP A 1 210 ? 4.780 9.307 5.305 1.00 96.19 210 TRP A N 1
ATOM 1678 C CA . TRP A 1 210 ? 5.233 9.611 6.664 1.00 96.19 210 TRP A CA 1
ATOM 1679 C C . TRP A 1 210 ? 5.583 11.082 6.857 1.00 96.19 210 TRP A C 1
ATOM 1681 O O . TRP A 1 210 ? 5.207 11.681 7.862 1.00 96.19 210 TRP A O 1
ATOM 1691 N N . ARG A 1 211 ? 6.232 11.717 5.878 1.00 95.31 211 ARG A N 1
ATOM 1692 C CA . ARG A 1 211 ? 6.545 13.150 5.950 1.00 95.31 211 ARG A CA 1
ATOM 1693 C C . ARG A 1 211 ? 5.285 14.014 5.997 1.00 95.31 211 ARG A C 1
ATOM 1695 O O . ARG A 1 211 ? 5.219 14.941 6.804 1.00 95.31 211 ARG A O 1
ATOM 1702 N N . VAL A 1 212 ? 4.302 13.735 5.140 1.00 96.50 212 VAL A N 1
ATOM 1703 C CA . VAL A 1 212 ? 3.034 14.482 5.106 1.00 96.50 212 VAL A CA 1
ATOM 1704 C C . VAL A 1 212 ? 2.255 14.248 6.402 1.00 96.50 212 VAL A C 1
ATOM 1706 O O . VAL A 1 212 ? 1.750 15.210 6.983 1.00 96.50 212 VAL A O 1
ATOM 1709 N N . PHE A 1 213 ? 2.223 13.009 6.896 1.00 97.81 213 PHE A N 1
ATOM 1710 C CA . PHE A 1 213 ? 1.586 12.644 8.161 1.00 97.81 213 PHE A CA 1
ATOM 1711 C C . PHE A 1 213 ? 2.209 13.390 9.345 1.00 97.81 213 PHE A C 1
ATOM 1713 O O . PHE A 1 213 ? 1.505 14.108 10.053 1.00 97.81 213 PHE A O 1
ATOM 1720 N N . CYS A 1 214 ? 3.532 13.309 9.508 1.00 97.06 214 CYS A N 1
ATOM 1721 C CA . CYS A 1 214 ? 4.270 13.995 10.568 1.00 97.06 214 CYS A CA 1
ATOM 1722 C C . CYS A 1 214 ? 4.069 15.509 10.534 1.00 97.06 214 CYS A C 1
ATOM 1724 O O . CYS A 1 214 ? 3.867 16.126 11.575 1.00 97.06 214 CYS A O 1
ATOM 1726 N N . ARG A 1 215 ? 4.070 16.115 9.340 1.00 96.69 215 ARG A N 1
ATOM 1727 C CA . ARG A 1 215 ? 3.799 17.549 9.176 1.00 96.69 215 ARG A CA 1
ATOM 1728 C C . ARG A 1 215 ? 2.378 17.918 9.611 1.00 96.69 215 ARG A C 1
ATOM 1730 O O . ARG A 1 215 ? 2.178 19.008 10.129 1.00 96.69 215 ARG A O 1
ATOM 1737 N N . ARG A 1 216 ? 1.396 17.042 9.383 1.00 96.38 216 ARG A N 1
ATOM 1738 C CA . ARG A 1 216 ? -0.020 17.286 9.701 1.00 96.38 216 ARG A CA 1
ATOM 1739 C C . ARG A 1 216 ? -0.357 17.038 11.172 1.00 96.38 216 ARG A C 1
ATOM 1741 O O . ARG A 1 216 ? -1.235 17.705 11.704 1.00 96.38 216 ARG A O 1
ATOM 1748 N N . VAL A 1 217 ? 0.308 16.076 11.804 1.00 95.88 217 VAL A N 1
ATOM 1749 C CA . VAL A 1 217 ? 0.080 15.682 13.206 1.00 95.88 217 VAL A CA 1
ATOM 1750 C C . VAL A 1 217 ? 1.110 16.308 14.158 1.00 95.88 217 VAL A C 1
ATOM 1752 O O . VAL A 1 217 ? 1.002 16.146 15.367 1.00 95.88 217 VAL A O 1
ATOM 1755 N N . GLU A 1 218 ? 2.079 17.053 13.622 1.00 96.25 218 GLU A N 1
ATOM 1756 C CA . GLU A 1 218 ? 3.159 17.709 14.370 1.00 96.25 218 GLU A CA 1
ATOM 1757 C C . GLU A 1 218 ? 3.988 16.721 15.208 1.00 96.25 218 GLU A C 1
ATOM 1759 O O . GLU A 1 218 ? 4.282 16.950 16.379 1.00 96.25 218 GLU A O 1
ATOM 1764 N N . CYS A 1 219 ? 4.388 15.601 14.596 1.00 95.50 219 CYS A N 1
ATOM 1765 C CA . CYS A 1 219 ? 5.232 14.595 15.242 1.00 95.50 219 CYS A CA 1
ATOM 1766 C C . CYS A 1 219 ? 6.569 14.384 14.523 1.00 95.50 219 CYS A C 1
ATOM 1768 O O . CYS A 1 219 ? 6.754 14.783 13.372 1.00 95.50 219 CYS A O 1
ATOM 1770 N N . SER A 1 220 ? 7.515 13.730 15.199 1.00 95.38 220 SER A N 1
ATOM 1771 C CA . SER A 1 220 ? 8.776 13.318 14.580 1.00 95.38 220 SER A CA 1
ATOM 1772 C C . SER A 1 220 ? 8.580 12.073 13.702 1.00 95.38 220 SER A C 1
ATOM 1774 O O . SER A 1 220 ? 7.621 11.318 13.882 1.00 95.38 220 SER A O 1
ATOM 1776 N N . LEU A 1 221 ? 9.513 11.819 12.774 1.00 92.06 221 LEU A N 1
ATOM 1777 C CA . LEU A 1 221 ? 9.530 10.559 12.016 1.00 92.06 221 LEU A CA 1
ATOM 1778 C C . LEU A 1 221 ? 9.742 9.344 12.934 1.00 92.06 221 LEU A C 1
ATOM 1780 O O . LEU A 1 221 ? 9.210 8.279 12.643 1.00 92.06 221 LEU A O 1
ATOM 1784 N N . GLN A 1 222 ? 10.462 9.500 14.050 1.00 92.31 222 GLN A N 1
ATOM 1785 C CA . GLN A 1 222 ? 10.697 8.419 15.017 1.00 92.31 222 GLN A CA 1
ATOM 1786 C C . GLN A 1 222 ? 9.409 8.016 15.751 1.00 92.31 222 GLN A C 1
ATOM 1788 O O . GLN A 1 222 ? 9.199 6.837 16.021 1.00 92.31 222 GLN A O 1
ATOM 1793 N N . ASP A 1 223 ? 8.523 8.979 16.014 1.00 94.00 223 ASP A N 1
ATOM 1794 C CA . ASP A 1 223 ? 7.246 8.745 16.701 1.00 94.00 223 ASP A CA 1
ATOM 1795 C C . ASP A 1 223 ? 6.096 8.398 15.742 1.00 94.00 223 ASP A C 1
ATOM 1797 O O . ASP A 1 223 ? 5.011 8.014 16.186 1.00 94.00 223 ASP A O 1
ATOM 1801 N N . SER A 1 224 ? 6.323 8.536 14.430 1.00 94.75 224 SER A N 1
ATOM 1802 C CA . SER A 1 224 ? 5.293 8.431 13.390 1.00 94.75 224 SER A CA 1
ATOM 1803 C C . SER A 1 224 ? 4.509 7.120 13.459 1.00 94.75 224 SER A C 1
ATOM 1805 O O . SER A 1 224 ? 3.280 7.157 13.507 1.00 94.75 224 SER A O 1
ATOM 1807 N N . TRP A 1 225 ? 5.206 5.983 13.569 1.00 95.06 225 TRP A N 1
ATOM 1808 C CA . TRP A 1 225 ? 4.594 4.657 13.676 1.00 95.06 225 TRP A CA 1
ATOM 1809 C C . TRP A 1 225 ? 3.671 4.543 14.888 1.00 95.06 225 TRP A C 1
ATOM 1811 O O . TRP A 1 225 ? 2.517 4.135 14.765 1.00 95.06 225 TRP A O 1
ATOM 1821 N N . LYS A 1 226 ? 4.163 4.942 16.066 1.00 95.50 226 LYS A N 1
ATOM 1822 C CA . LYS A 1 226 ? 3.405 4.850 17.317 1.00 95.50 226 LYS A CA 1
ATOM 1823 C C . LYS A 1 226 ? 2.110 5.656 17.228 1.00 95.50 226 LYS A C 1
ATOM 1825 O O . LYS A 1 226 ? 1.049 5.141 17.568 1.00 95.50 226 LYS A O 1
ATOM 1830 N N . ILE A 1 227 ? 2.202 6.895 16.747 1.00 96.94 227 ILE A N 1
ATOM 1831 C CA . ILE A 1 227 ? 1.060 7.812 16.661 1.00 96.94 227 ILE A CA 1
ATOM 1832 C C . ILE A 1 227 ? 0.074 7.360 15.579 1.00 96.94 227 ILE A C 1
ATOM 1834 O O . ILE A 1 227 ? -1.135 7.413 15.792 1.00 96.94 227 ILE A O 1
ATOM 1838 N N . ALA A 1 228 ? 0.562 6.896 14.426 1.00 97.38 228 ALA A N 1
ATOM 1839 C CA . ALA A 1 228 ? -0.293 6.357 13.371 1.00 97.38 228 ALA A CA 1
ATOM 1840 C C . ALA A 1 228 ? -1.045 5.110 13.846 1.00 97.38 228 ALA A C 1
ATOM 1842 O O . ALA A 1 228 ? -2.257 5.024 13.667 1.00 97.38 228 ALA A O 1
ATOM 1843 N N . ARG A 1 229 ? -0.358 4.193 14.535 1.00 96.00 229 ARG A N 1
ATOM 1844 C CA . ARG A 1 229 ? -0.970 3.011 15.148 1.00 96.00 229 ARG A CA 1
ATOM 1845 C C . ARG A 1 229 ? -2.073 3.394 16.137 1.00 96.00 229 ARG A C 1
ATOM 1847 O O . ARG A 1 229 ? -3.183 2.895 16.005 1.00 96.00 229 ARG A O 1
ATOM 1854 N N . GLU A 1 230 ? -1.803 4.308 17.070 1.00 95.81 230 GLU A N 1
ATOM 1855 C CA . GLU A 1 230 ? -2.799 4.780 18.052 1.00 95.81 230 GLU A CA 1
ATOM 1856 C C . GLU A 1 230 ? -4.030 5.411 17.372 1.00 95.81 230 GLU A C 1
ATOM 1858 O O . GLU A 1 230 ? -5.162 5.226 17.819 1.00 95.81 230 GLU A O 1
ATOM 1863 N N . ARG A 1 231 ? -3.836 6.116 16.248 1.00 97.12 231 ARG A N 1
ATOM 1864 C CA . ARG A 1 231 ? -4.942 6.652 15.436 1.00 97.12 231 ARG A CA 1
ATOM 1865 C C . ARG A 1 231 ? -5.748 5.557 14.752 1.00 97.12 231 ARG A C 1
ATOM 1867 O O . ARG A 1 231 ? -6.973 5.604 14.804 1.00 97.12 231 ARG A O 1
ATOM 1874 N N . VAL A 1 232 ? -5.092 4.574 14.138 1.00 97.38 232 VAL A N 1
ATOM 1875 C CA . VAL A 1 232 ? -5.772 3.417 13.533 1.00 97.38 232 VAL A CA 1
ATOM 1876 C C . VAL A 1 232 ? -6.566 2.653 14.593 1.00 97.38 232 VAL A C 1
ATOM 1878 O O . VAL A 1 232 ? -7.723 2.315 14.368 1.00 97.38 232 VAL A O 1
ATOM 1881 N N . GLU A 1 233 ? -6.007 2.446 15.784 1.00 96.31 233 GLU A N 1
ATOM 1882 C CA . GLU A 1 233 ? -6.713 1.828 16.913 1.00 96.31 233 GLU A CA 1
ATOM 1883 C C . GLU A 1 233 ? -7.952 2.636 17.321 1.00 96.31 233 GLU A C 1
ATOM 1885 O O . GLU A 1 233 ? -9.039 2.069 17.454 1.00 96.31 233 GLU A O 1
ATOM 1890 N N . ALA A 1 234 ? -7.838 3.960 17.444 1.00 96.50 234 ALA A N 1
ATOM 1891 C CA . ALA A 1 234 ? -8.975 4.831 17.745 1.00 96.50 234 ALA A CA 1
ATOM 1892 C C . ALA A 1 234 ? -10.062 4.791 16.651 1.00 96.50 234 ALA A C 1
ATOM 1894 O O . ALA A 1 234 ? -11.254 4.758 16.963 1.00 96.50 234 ALA A O 1
ATOM 1895 N N . GLN A 1 235 ? -9.676 4.735 15.374 1.00 96.12 235 GLN A N 1
ATOM 1896 C CA . GLN A 1 235 ? -10.621 4.564 14.265 1.00 96.12 235 GLN A CA 1
ATOM 1897 C C . GLN A 1 235 ? -11.321 3.207 14.334 1.00 96.12 235 GLN A C 1
ATOM 1899 O O . GLN A 1 235 ? -12.552 3.138 14.280 1.00 96.12 235 GLN A O 1
ATOM 1904 N N . MET A 1 236 ? -10.556 2.134 14.554 1.00 95.62 236 MET A N 1
ATOM 1905 C CA . MET A 1 236 ? -11.100 0.790 14.714 1.00 95.62 236 MET A CA 1
ATOM 1906 C C . MET A 1 236 ? -12.084 0.714 15.879 1.00 95.62 236 MET A C 1
ATOM 1908 O O . MET A 1 236 ? -13.082 0.004 15.763 1.00 95.62 236 MET A O 1
ATOM 1912 N N . GLN A 1 237 ? -11.868 1.453 16.977 1.00 94.12 237 GLN A N 1
ATOM 1913 C CA . GLN A 1 237 ? -12.820 1.546 18.095 1.00 94.12 237 GLN A CA 1
ATOM 1914 C C . GLN A 1 237 ? -14.187 2.104 17.664 1.00 94.12 237 GLN A C 1
ATOM 1916 O O . GLN A 1 237 ? -15.214 1.671 18.193 1.00 94.12 237 GLN A O 1
ATOM 1921 N N . GLY A 1 238 ? -14.211 3.007 16.681 1.00 92.06 238 GLY A N 1
ATOM 1922 C CA . GLY A 1 238 ? -15.424 3.628 16.145 1.00 92.06 238 GLY A CA 1
ATOM 1923 C C . GLY A 1 238 ? -16.212 2.772 15.145 1.00 92.06 238 GLY A C 1
ATOM 1924 O O . GLY A 1 238 ? -17.357 3.109 14.830 1.00 92.06 238 GLY A O 1
ATOM 1925 N N . TYR A 1 239 ? -15.643 1.671 14.647 1.00 92.75 239 TYR A N 1
ATOM 1926 C CA . TYR A 1 239 ? -16.328 0.791 13.701 1.00 92.75 239 TYR A CA 1
ATOM 1927 C C . TYR A 1 239 ? -17.550 0.108 14.320 1.00 92.75 239 TYR A C 1
ATOM 1929 O O . TYR A 1 239 ? -17.525 -0.368 15.455 1.00 92.75 239 TYR A O 1
ATOM 1937 N N . LYS A 1 240 ? -18.630 0.038 13.535 1.00 86.50 240 LYS A N 1
ATOM 1938 C CA . LYS A 1 240 ? -19.861 -0.680 13.885 1.00 86.50 240 LYS A CA 1
ATOM 1939 C C . LYS A 1 240 ? -19.814 -2.072 13.259 1.00 86.50 240 LYS A C 1
ATOM 1941 O O . LYS A 1 240 ? -19.786 -2.178 12.034 1.00 86.50 240 LYS A O 1
ATOM 1946 N N . VAL A 1 241 ? -19.790 -3.094 14.111 1.00 77.44 241 VAL A N 1
ATOM 1947 C CA . VAL A 1 241 ? -19.458 -4.493 13.793 1.00 77.44 241 VAL A CA 1
ATOM 1948 C C . VAL A 1 241 ? -20.627 -5.430 14.062 1.00 77.44 241 VAL A C 1
ATOM 1950 O O . VAL A 1 241 ? -21.378 -5.147 15.020 1.00 77.44 241 VAL A O 1
#

pLDDT: mean 84.74, std 15.33, range [40.56, 98.31]

Organism: Rhynchosporium secalis (NCBI:txid38038)

Radius of gyration: 18.2 Å; chains: 1; bounding box: 46×47×46 Å

Secondary structure (DSSP, 8-state):
---HHHHHHHHHHSGGG----TT--S-----SS-HHHHHHHHHHHHHHHHHHHHHHHHTTTT---HHHHHHHHHHHHHHS-HHHHHHHHHHHHHHHHHHHHHHHHHHHHTTTTTT-S---GGGGGS---TT--HHHHHSSHHHHHHHHHHHHHHHHH-HHHHHHHHS--S-TTT-HHHHHHHHHHHHHHHHHHHHTTSS--PPPHHHHHHHHHHHHHT--TTTHHHHHHHHHHHHHHH---